Protein AF-0000000066011670 (afdb_homodimer)

pLDDT: mean 92.61, std 12.57, range [32.41, 99.0]

Foldseek 3Di:
DPPPDPDDQQADPVRDGAQHDLVPFAFAKKKWKKKWKKAWDPVLLCVCVCVVNPNDCLLVVLFVQLVVQLQCLCVVDPSDDRFDWPDKGKDWDADCVVHTIIMIMMMTIGGGRDYSHSSNLRSNVSSNVSSCVVCCVPTVPMDMDDIDIAWMADTPVGIDGDD/DPPPDPDDQQADPVRDGAQHDLVPFAFAKKKWKKKWKKAWDPVLLCVCVCVVNPNDCLLVVLFVQLVVQLQCLCVVDPSDDRFDWDDKGKDWDADCVVHTIIMIMMMTIGGGRDYSHSSNLRSNVSSNVSSCVVCCVPTVPMDMDDIDIAWMADTPVGIDGDD

InterPro domains:
  IPR002820 Molybdopterin cofactor biosynthesis C (MoaC) domain [PF01967] (19-155)
  IPR023045 Molybdenum cofactor biosynthesis C [TIGR00581] (8-157)
  IPR036522 Molybdopterin cofactor biosynthesis C (MoaC) domain superfamily [G3DSA:3.30.70.640] (6-163)
  IPR036522 Molybdopterin cofactor biosynthesis C (MoaC) domain superfamily [SSF55040] (15-160)
  IPR047594 Molybdenum cofactor biosynthesis C, bacteria/eukaryotes [MF_01224_B] (6-163)
  IPR047594 Molybdenum cofactor biosynthesis C, bacteria/eukaryotes [cd01420] (19-159)
  IPR050105 Molybdenum cofactor biosynthesis MoaA/MoaC [PTHR22960] (8-140)

Nearest PDB structures (foldseek):
  2eey-assembly1_A  TM=9.590E-01  e=1.699E-19  Geobacillus kaustophilus HTA426
  3jqj-assembly1_B  TM=9.426E-01  e=1.250E-18  Thermus thermophilus HB8
  1eks-assembly1_A  TM=9.513E-01  e=1.664E-14  Escherichia coli
  2ohd-assembly1_D  TM=9.177E-01  e=5.603E-15  Sulfurisphaera tokodaii str. 7
  2ekn-assembly1_A  TM=9.274E-01  e=4.944E-14  Pyrococcus horikoshii OT3

Organism: Nocardioides sp. (strain ATCC BAA-499 / JS614) (NCBI:txid196162)

Secondary structure (DSSP, 8-state):
--------TTB-TTS-B-PPP-TTSPPEEEEEEEEEEEE--HHHHHHHTTSSS---THHHHHHHHHHHHHTTHHHHSTTPPP--EEEEEEEEEEE-SSSSEEEEEEEEEEEESS--HHHHHHHHHHHHHHHHHHHTTT-TT-EEEEEEEEEEE-STT--EE--/--------TTB-TTS-B-----TTSPPEEEEEEEEEEEE--HHHHHHHTTSSS---THHHHHHHHHHHHHTTHHHHSTTPPP--EEEEEEEEEEE-SSSSEEEEEEEEEEEESS--HHHHHHHHHHHHHHHHHHHTTT-TT-EEEEEEEEEEE-STT--EE--

Structure (mmCIF, N/CA/C/O backbone):
data_AF-0000000066011670-model_v1
#
loop_
_entity.id
_entity.type
_entity.pdbx_description
1 polymer 'Cyclic pyranopterin monophosphate synthase'
#
loop_
_atom_site.group_PDB
_atom_site.id
_atom_site.type_symbol
_atom_site.label_atom_id
_atom_site.label_alt_id
_atom_site.label_comp_id
_atom_site.label_asym_id
_atom_site.label_entity_id
_atom_site.label_seq_id
_atom_site.pdbx_PDB_ins_code
_atom_site.Cartn_x
_atom_site.Cartn_y
_atom_site.Cartn_z
_atom_site.occupancy
_atom_site.B_iso_or_equiv
_atom_site.auth_seq_id
_atom_site.auth_comp_id
_atom_site.auth_asym_id
_atom_site.auth_atom_id
_atom_site.pdbx_PDB_model_num
ATOM 1 N N . MET A 1 1 ? -2.094 -38.125 -5.883 1 32.81 1 MET A N 1
ATOM 2 C CA . MET A 1 1 ? -2.432 -36.719 -5.645 1 32.81 1 MET A CA 1
ATOM 3 C C . MET A 1 1 ? -1.286 -35.812 -6.062 1 32.81 1 MET A C 1
ATOM 5 O O . MET A 1 1 ? -0.204 -35.875 -5.473 1 32.81 1 MET A O 1
ATOM 9 N N . SER A 1 2 ? -1.014 -35.469 -7.305 1 33.78 2 SER A N 1
ATOM 10 C CA . SER A 1 2 ? 0.172 -34.906 -7.953 1 33.78 2 SER A CA 1
ATOM 11 C C . SER A 1 2 ? 0.649 -33.656 -7.242 1 33.78 2 SER A C 1
ATOM 13 O O . SER A 1 2 ? -0.128 -32.719 -7.047 1 33.78 2 SER A O 1
ATOM 15 N N . ASP A 1 3 ? 1.531 -33.719 -6.234 1 39.41 3 ASP A N 1
ATOM 16 C CA . ASP A 1 3 ? 2.326 -32.75 -5.516 1 39.41 3 ASP A CA 1
ATOM 17 C C . ASP A 1 3 ? 2.855 -31.672 -6.469 1 39.41 3 ASP A C 1
ATOM 19 O O . ASP A 1 3 ? 3.938 -31.812 -7.039 1 39.41 3 ASP A O 1
ATOM 23 N N . SER A 1 4 ? 2.182 -31.266 -7.434 1 45.5 4 SER A N 1
ATOM 24 C CA . SER A 1 4 ? 2.789 -30.266 -8.305 1 45.5 4 SER A CA 1
ATOM 25 C C . SER A 1 4 ? 3.584 -29.234 -7.508 1 45.5 4 SER A C 1
ATOM 27 O O . SER A 1 4 ? 3.078 -28.672 -6.539 1 45.5 4 SER A O 1
ATOM 29 N N . PRO A 1 5 ? 4.934 -29.25 -7.672 1 55.41 5 PRO A N 1
ATOM 30 C CA . PRO A 1 5 ? 5.875 -28.438 -6.91 1 55.41 5 PRO A CA 1
ATOM 31 C C . PRO A 1 5 ? 5.418 -26.984 -6.777 1 55.41 5 PRO A C 1
ATOM 33 O O . PRO A 1 5 ? 4.73 -26.469 -7.664 1 55.41 5 PRO A O 1
ATOM 36 N N . ARG A 1 6 ? 5.23 -26.453 -5.469 1 70.25 6 ARG A N 1
ATOM 37 C CA . ARG A 1 6 ? 4.969 -25.062 -5.16 1 70.25 6 ARG A CA 1
ATOM 38 C C . ARG A 1 6 ? 5.902 -24.141 -5.945 1 70.25 6 ARG A C 1
ATOM 40 O O . ARG A 1 6 ? 7.105 -24.109 -5.688 1 70.25 6 ARG A O 1
ATOM 47 N N . ARG A 1 7 ? 5.434 -23.688 -7.176 1 82.25 7 ARG A N 1
ATOM 48 C CA . ARG A 1 7 ? 6.258 -22.828 -8.016 1 82.25 7 ARG A CA 1
ATOM 49 C C . ARG A 1 7 ? 5.68 -21.422 -8.094 1 82.25 7 ARG A C 1
ATOM 51 O O . ARG A 1 7 ? 4.48 -21.219 -7.891 1 82.25 7 ARG A O 1
ATOM 58 N N . LEU A 1 8 ? 6.59 -20.547 -8.312 1 86.5 8 LEU A N 1
ATOM 59 C CA . LEU A 1 8 ? 6.168 -19.203 -8.633 1 86.5 8 LEU A CA 1
ATOM 60 C C . LEU A 1 8 ? 5.637 -19.109 -10.062 1 86.5 8 LEU A C 1
ATOM 62 O O . LEU A 1 8 ? 6.391 -19.312 -11.016 1 86.5 8 LEU A O 1
ATOM 66 N N . THR A 1 9 ? 4.406 -18.781 -10.195 1 89.12 9 THR A N 1
ATOM 67 C CA . THR A 1 9 ? 3.76 -18.875 -11.5 1 89.12 9 THR A CA 1
ATOM 68 C C . THR A 1 9 ? 4.16 -17.688 -12.375 1 89.12 9 THR A C 1
ATOM 70 O O . THR A 1 9 ? 4.004 -17.734 -13.594 1 89.12 9 THR A O 1
ATOM 73 N N . HIS A 1 10 ? 4.684 -16.641 -11.773 1 92.12 10 HIS A N 1
ATOM 74 C CA . HIS A 1 10 ? 5.039 -15.438 -12.523 1 92.12 10 HIS A CA 1
ATOM 75 C C . HIS A 1 10 ? 6.496 -15.484 -12.969 1 92.12 10 HIS A C 1
ATOM 77 O O . HIS A 1 10 ? 7.043 -14.469 -13.414 1 92.12 10 HIS A O 1
ATOM 83 N N . VAL A 1 11 ? 7.133 -16.609 -12.797 1 87.88 11 VAL A N 1
ATOM 84 C CA . VAL A 1 11 ? 8.508 -16.812 -13.242 1 87.88 11 VAL A CA 1
ATOM 85 C C . VAL A 1 11 ? 8.594 -18.062 -14.109 1 87.88 11 VAL A C 1
ATOM 87 O O . VAL A 1 11 ? 8.039 -19.109 -13.75 1 87.88 11 VAL A O 1
ATOM 90 N N . ASP A 1 12 ? 9.258 -17.859 -15.273 1 87.56 12 ASP A N 1
ATOM 91 C CA . ASP A 1 12 ? 9.328 -19 -16.172 1 87.56 12 ASP A CA 1
ATOM 92 C C . ASP A 1 12 ? 10.508 -19.906 -15.805 1 87.56 12 ASP A C 1
ATOM 94 O O . ASP A 1 12 ? 11.141 -19.734 -14.766 1 87.56 12 ASP A O 1
ATOM 98 N N . GLU A 1 13 ? 10.766 -20.859 -16.641 1 84.19 13 GLU A N 1
ATOM 99 C CA . GLU A 1 13 ? 11.758 -21.875 -16.344 1 84.19 13 GLU A CA 1
ATOM 100 C C . GLU A 1 13 ? 13.164 -21.281 -16.266 1 84.19 13 GLU A C 1
ATOM 102 O O . GLU A 1 13 ? 14.031 -21.797 -15.562 1 84.19 13 GLU A O 1
ATOM 107 N N . SER A 1 14 ? 13.344 -20.141 -16.938 1 83.62 14 SER A N 1
ATOM 108 C CA . SER A 1 14 ? 14.656 -19.5 -16.938 1 83.62 14 SER A CA 1
ATOM 109 C C . SER A 1 14 ? 14.82 -18.547 -15.766 1 83.62 14 SER A C 1
ATOM 111 O O . SER A 1 14 ? 15.914 -18.016 -15.531 1 83.62 14 SER A O 1
ATOM 113 N N . GLY A 1 15 ? 13.695 -18.344 -15.039 1 83.88 15 GLY A N 1
ATOM 114 C CA . GLY A 1 15 ? 13.727 -17.406 -13.93 1 83.88 15 GLY A CA 1
ATOM 115 C C . GLY A 1 15 ? 13.266 -16.016 -14.305 1 83.88 15 GLY A C 1
ATOM 116 O O . GLY A 1 15 ? 13.281 -15.109 -13.477 1 83.88 15 GLY A O 1
ATOM 117 N N . ALA A 1 16 ? 12.859 -15.922 -15.562 1 88.56 16 ALA A N 1
ATOM 118 C CA . ALA A 1 16 ? 12.414 -14.617 -16.047 1 88.56 16 ALA A CA 1
ATOM 119 C C . ALA A 1 16 ? 10.953 -14.367 -15.672 1 88.56 16 ALA A C 1
ATOM 121 O O . ALA A 1 16 ? 10.117 -15.266 -15.766 1 88.56 16 ALA A O 1
ATOM 122 N N . ALA A 1 17 ? 10.719 -13.18 -15.242 1 92 17 ALA A N 1
ATOM 123 C CA . ALA A 1 17 ? 9.352 -12.773 -14.922 1 92 17 ALA A CA 1
ATOM 124 C C . ALA A 1 17 ? 8.461 -12.852 -16.156 1 92 17 ALA A C 1
ATOM 126 O O . ALA A 1 17 ? 8.898 -12.523 -17.266 1 92 17 ALA A O 1
ATOM 127 N N . ARG A 1 18 ? 7.242 -13.242 -16 1 93.56 18 ARG A N 1
ATOM 128 C CA . ARG A 1 18 ? 6.281 -13.32 -17.094 1 93.56 18 ARG A CA 1
ATOM 129 C C . ARG A 1 18 ? 4.855 -13.133 -16.578 1 93.56 18 ARG A C 1
ATOM 131 O O . ARG A 1 18 ? 4.551 -13.461 -15.438 1 93.56 18 ARG A O 1
ATOM 138 N N . MET A 1 19 ? 4.055 -12.539 -17.438 1 96.12 19 MET A N 1
ATOM 139 C CA . MET A 1 19 ? 2.627 -12.492 -17.141 1 96.12 19 MET A CA 1
ATOM 140 C C . MET A 1 19 ? 1.979 -13.852 -17.391 1 96.12 19 MET A C 1
ATOM 142 O O . MET A 1 19 ? 2.217 -14.477 -18.422 1 96.12 19 MET A O 1
ATOM 146 N N . VAL A 1 20 ? 1.229 -14.336 -16.469 1 94.06 20 VAL A N 1
ATOM 147 C CA . VAL A 1 20 ? 0.563 -15.625 -16.578 1 94.06 20 VAL A CA 1
ATOM 148 C C . VAL A 1 20 ? -0.51 -15.562 -17.672 1 94.06 20 VAL A C 1
ATOM 150 O O . VAL A 1 20 ? -1.329 -14.641 -17.688 1 94.06 20 VAL A O 1
ATOM 153 N N . ASP A 1 21 ? -0.446 -16.516 -18.641 1 95.38 21 ASP A N 1
ATOM 154 C CA . ASP A 1 21 ? -1.476 -16.594 -19.672 1 95.38 21 ASP A CA 1
ATOM 155 C C . ASP A 1 21 ? -2.775 -17.156 -19.094 1 95.38 21 ASP A C 1
ATOM 157 O O . ASP A 1 21 ? -2.828 -18.328 -18.688 1 95.38 21 ASP A O 1
ATOM 161 N N . VAL A 1 22 ? -3.844 -16.359 -19.094 1 95.62 22 VAL A N 1
ATOM 162 C CA . VAL A 1 22 ? -5.098 -16.812 -18.516 1 95.62 22 VAL A CA 1
ATOM 163 C C . VAL A 1 22 ? -6.129 -17.047 -19.609 1 95.62 22 VAL A C 1
ATOM 165 O O . VAL A 1 22 ? -7.316 -17.234 -19.328 1 95.62 22 VAL A O 1
ATOM 168 N N . SER A 1 23 ? -5.738 -17.078 -20.891 1 95.56 23 SER A N 1
ATOM 169 C CA . SER A 1 23 ? -6.656 -17.156 -22.016 1 95.56 23 SER A CA 1
ATOM 170 C C . SER A 1 23 ? -7.449 -18.469 -21.984 1 95.56 23 SER A C 1
ATOM 172 O O . SER A 1 23 ? -8.555 -18.531 -22.531 1 95.56 23 SER A O 1
ATOM 174 N N . GLY A 1 24 ? -6.918 -19.469 -21.359 1 95.06 24 GLY A N 1
ATOM 175 C CA . GLY A 1 24 ? -7.566 -20.766 -21.312 1 95.06 24 GLY A CA 1
ATOM 176 C C . GLY A 1 24 ? -8.547 -20.906 -20.172 1 95.06 24 GLY A C 1
ATOM 177 O O . GLY A 1 24 ? -9.203 -21.938 -20.016 1 95.06 24 GLY A O 1
ATOM 178 N N . LYS A 1 25 ? -8.641 -19.922 -19.391 1 94.75 25 LYS A N 1
ATOM 179 C CA . LYS A 1 25 ? -9.516 -20 -18.219 1 94.75 25 LYS A CA 1
ATOM 180 C C . LYS A 1 25 ? -10.922 -19.531 -18.562 1 94.75 25 LYS A C 1
ATOM 182 O O . LYS A 1 25 ? -11.102 -18.672 -19.438 1 94.75 25 LYS A O 1
ATOM 187 N N . ASP A 1 26 ? -11.938 -20 -17.828 1 95.31 26 ASP A N 1
ATOM 188 C CA . ASP A 1 26 ? -13.32 -19.594 -18.016 1 95.31 26 ASP A CA 1
ATOM 189 C C . ASP A 1 26 ? -13.609 -18.266 -17.328 1 95.31 26 ASP A C 1
ATOM 191 O O . ASP A 1 26 ? -13 -17.953 -16.297 1 95.31 26 ASP A O 1
ATOM 195 N N . VAL A 1 27 ? -14.523 -17.484 -17.938 1 96.62 27 VAL A N 1
ATOM 196 C CA . VAL A 1 27 ? -15.039 -16.281 -17.297 1 96.62 27 VAL A CA 1
ATOM 197 C C . VAL A 1 27 ? -16.016 -16.656 -16.188 1 96.62 27 VAL A C 1
ATOM 199 O O . VAL A 1 27 ? -16.984 -17.391 -16.422 1 96.62 27 VAL A O 1
ATOM 202 N N . THR A 1 28 ? -15.766 -16.281 -14.984 1 96.5 28 THR A N 1
ATOM 203 C CA . THR A 1 28 ? -16.625 -16.562 -13.844 1 96.5 28 THR A CA 1
ATOM 204 C C . THR A 1 28 ? -16.781 -15.32 -12.961 1 96.5 28 THR A C 1
ATOM 206 O O . THR A 1 28 ? -15.961 -14.398 -13.039 1 96.5 28 THR A O 1
ATOM 209 N N . ALA A 1 29 ? -17.891 -15.281 -12.188 1 97.31 29 ALA A N 1
ATOM 210 C CA . ALA A 1 29 ? -18.016 -14.258 -11.164 1 97.31 29 ALA A CA 1
ATOM 211 C C . ALA A 1 29 ? -17 -14.477 -10.039 1 97.31 29 ALA A C 1
ATOM 213 O O . ALA A 1 29 ? -16.891 -15.578 -9.5 1 97.31 29 ALA A O 1
ATOM 214 N N . ARG A 1 30 ? -16.281 -13.422 -9.75 1 97.69 30 ARG A N 1
ATOM 215 C CA . ARG A 1 30 ? -15.258 -13.508 -8.727 1 97.69 30 ARG A CA 1
ATOM 216 C C . ARG A 1 30 ? -15.336 -12.32 -7.77 1 97.69 30 ARG A C 1
ATOM 218 O O . ARG A 1 30 ? -15.656 -11.203 -8.188 1 97.69 30 ARG A O 1
ATOM 225 N N . THR A 1 31 ? -15.039 -12.578 -6.488 1 98.56 31 THR A N 1
ATOM 226 C CA . THR A 1 31 ? -14.992 -11.539 -5.465 1 98.56 31 THR A CA 1
ATOM 227 C C . THR A 1 31 ? -13.797 -11.75 -4.539 1 98.56 31 THR A C 1
ATOM 229 O O . THR A 1 31 ? -13.375 -12.883 -4.312 1 98.56 31 THR A O 1
ATOM 232 N N . ALA A 1 32 ? -13.25 -10.672 -4.102 1 98.81 32 ALA A N 1
ATOM 233 C CA . ALA A 1 32 ? -12.211 -10.742 -3.072 1 98.81 32 ALA A CA 1
ATOM 234 C C . ALA A 1 32 ? -12.391 -9.625 -2.047 1 98.81 32 ALA A C 1
ATOM 236 O O . ALA A 1 32 ? -12.789 -8.508 -2.395 1 98.81 32 ALA A O 1
ATOM 237 N N . THR A 1 33 ? -12.125 -9.953 -0.823 1 98.94 33 THR A N 1
ATOM 238 C CA . THR A 1 33 ? -12.102 -8.984 0.266 1 98.94 33 THR A CA 1
ATOM 239 C C . THR A 1 33 ? -10.734 -8.945 0.931 1 98.94 33 THR A C 1
ATOM 241 O O . THR A 1 33 ? -10.133 -9.992 1.194 1 98.94 33 THR A O 1
ATOM 244 N N . ALA A 1 34 ? -10.234 -7.801 1.119 1 98.94 34 ALA A N 1
ATOM 245 C CA . ALA A 1 34 ? -8.992 -7.57 1.855 1 98.94 34 ALA A CA 1
ATOM 246 C C . ALA A 1 34 ? -9.211 -6.578 2.994 1 98.94 34 ALA A C 1
ATOM 248 O O . ALA A 1 34 ? -10.18 -5.824 2.992 1 98.94 34 ALA A O 1
ATOM 249 N N . SER A 1 35 ? -8.328 -6.613 3.955 1 98.94 35 SER A N 1
ATOM 250 C CA . SER A 1 35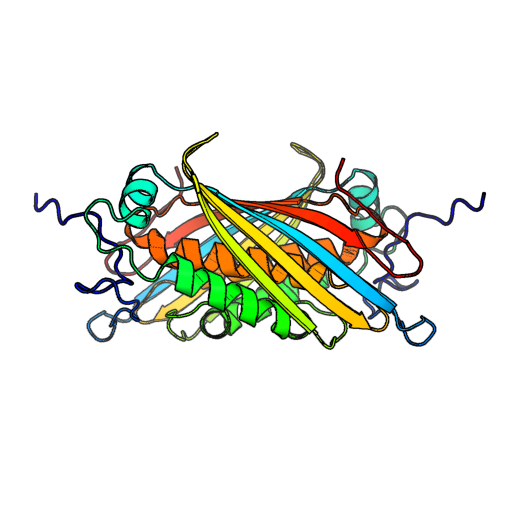 ? -8.375 -5.668 5.066 1 98.94 35 SER A CA 1
ATOM 251 C C . SER A 1 35 ? -6.984 -5.156 5.418 1 98.94 35 SER A C 1
ATOM 253 O O . SER A 1 35 ? -5.98 -5.676 4.926 1 98.94 35 SER A O 1
ATOM 255 N N . GLY A 1 36 ? -6.914 -4.109 6.172 1 98.81 36 GLY A N 1
ATOM 256 C CA . GLY A 1 36 ? -5.723 -3.484 6.723 1 98.81 36 GLY A CA 1
ATOM 257 C C . GLY A 1 36 ? -6.031 -2.424 7.762 1 98.81 36 GLY A C 1
ATOM 258 O O . GLY A 1 36 ? -7.195 -2.143 8.047 1 98.81 36 GLY A O 1
ATOM 259 N N . ARG A 1 37 ? -5 -1.913 8.336 1 98.69 37 ARG A N 1
ATOM 260 C CA . ARG A 1 37 ? -5.164 -0.889 9.359 1 98.69 37 ARG A CA 1
ATOM 261 C C . ARG A 1 37 ? -4.055 0.153 9.281 1 98.69 37 ARG A C 1
ATOM 263 O O . ARG A 1 37 ? -2.957 -0.14 8.805 1 98.69 37 ARG A O 1
ATOM 270 N N . VAL A 1 38 ? -4.418 1.305 9.68 1 98.88 38 VAL A N 1
ATOM 271 C CA . VAL A 1 38 ? -3.434 2.346 9.961 1 98.88 38 VAL A CA 1
ATOM 272 C C . VAL A 1 38 ? -3.391 2.633 11.461 1 98.88 38 VAL A C 1
ATOM 274 O O . VAL A 1 38 ? -4.363 3.133 12.031 1 98.88 38 VAL A O 1
ATOM 277 N N . LEU A 1 39 ? -2.277 2.275 12.117 1 98.88 39 LEU A N 1
ATOM 278 C CA . LEU A 1 39 ? -2.078 2.621 13.516 1 98.88 39 LEU A CA 1
ATOM 279 C C . LEU A 1 39 ? -1.757 4.105 13.672 1 98.88 39 LEU A C 1
ATOM 281 O O . LEU A 1 39 ? -0.865 4.625 13 1 98.88 39 LEU A O 1
ATOM 285 N N . VAL A 1 40 ? -2.498 4.766 14.57 1 98 40 VAL A N 1
ATOM 286 C CA . VAL A 1 40 ? -2.332 6.203 14.773 1 98 40 VAL A CA 1
ATOM 287 C C . VAL A 1 40 ? -2.385 6.527 16.266 1 98 40 VAL A C 1
ATOM 289 O O . VAL A 1 40 ? -2.729 5.668 17.078 1 98 40 VAL A O 1
ATOM 292 N N . SER A 1 41 ? -2.041 7.754 16.562 1 97.06 41 SER A N 1
ATOM 293 C CA . SER A 1 41 ? -2.105 8.195 17.953 1 97.06 41 SER A CA 1
ATOM 294 C C . SER A 1 41 ? -3.547 8.414 18.406 1 97.06 41 SER A C 1
ATOM 296 O O . SER A 1 41 ? -4.441 8.578 17.562 1 97.06 41 SER A O 1
ATOM 298 N N . GLU A 1 42 ? -3.73 8.492 19.719 1 95.38 42 GLU A N 1
ATOM 299 C CA . GLU A 1 42 ? -5.039 8.805 20.281 1 95.38 42 GLU A CA 1
ATOM 300 C C . GLU A 1 42 ? -5.52 10.18 19.828 1 95.38 42 GLU A C 1
ATOM 302 O O . GLU A 1 42 ? -6.715 10.398 19.641 1 95.38 42 GLU A O 1
ATOM 307 N N . THR A 1 43 ? -4.605 11.055 19.688 1 92.94 43 THR A N 1
ATOM 308 C CA . THR A 1 43 ? -4.941 12.406 19.234 1 92.94 43 THR A CA 1
ATOM 309 C C . THR A 1 43 ? -5.578 12.367 17.844 1 92.94 43 THR A C 1
ATOM 311 O O . THR A 1 43 ? -6.59 13.023 17.609 1 92.94 43 THR A O 1
ATOM 314 N N . VAL A 1 44 ? -5.027 11.523 16.938 1 93.94 44 VAL A N 1
ATOM 315 C CA . VAL A 1 44 ? -5.547 11.398 15.586 1 93.94 44 VAL A CA 1
ATOM 316 C C . VAL A 1 44 ? -6.949 10.797 15.625 1 93.94 44 VAL A C 1
ATOM 318 O O . VAL A 1 44 ? -7.848 11.25 14.914 1 93.94 44 VAL A O 1
ATOM 321 N N . VAL A 1 45 ? -7.152 9.844 16.469 1 94.25 45 VAL A N 1
ATOM 322 C CA . VAL A 1 45 ? -8.461 9.219 16.609 1 94.25 45 VAL A CA 1
ATOM 323 C C . VAL A 1 45 ? -9.492 10.273 17.016 1 94.25 45 VAL A C 1
ATOM 325 O O . VAL A 1 45 ? -10.586 10.328 16.453 1 94.25 45 VAL A O 1
ATOM 328 N N . GLY A 1 46 ? -9.156 11.07 17.969 1 91.19 46 GLY A N 1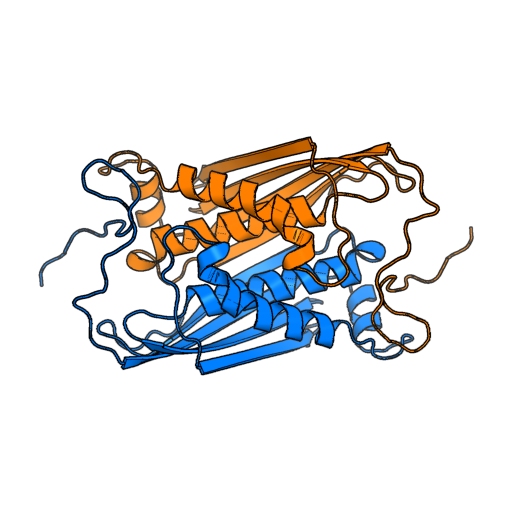
ATOM 329 C CA . GLY A 1 46 ? -10.039 12.148 18.391 1 91.19 46 GLY A CA 1
ATOM 330 C C . GLY A 1 46 ? -10.391 13.109 17.281 1 91.19 46 GLY A C 1
ATOM 331 O O . GLY A 1 46 ? -11.562 13.469 17.109 1 91.19 46 GLY A O 1
ATOM 332 N N . LEU A 1 47 ? -9.414 13.406 16.469 1 89.88 47 LEU A N 1
ATOM 333 C CA . LEU A 1 47 ? -9.617 14.352 15.383 1 89.88 47 LEU A CA 1
ATOM 334 C C . LEU A 1 47 ? -10.516 13.75 14.305 1 89.88 47 LEU A C 1
ATOM 336 O O . LEU A 1 47 ? -11.398 14.43 13.773 1 89.88 47 LEU A O 1
ATOM 340 N N . LEU A 1 48 ? -10.328 12.484 14.008 1 91.44 48 LEU A N 1
ATOM 341 C CA . LEU A 1 48 ? -11.078 11.836 12.938 1 91.44 48 LEU A CA 1
ATOM 342 C C . LEU A 1 48 ? -12.523 11.594 13.359 1 91.44 48 LEU A C 1
ATOM 344 O O . LEU A 1 48 ? -13.406 11.492 12.508 1 91.44 48 LEU A O 1
ATOM 348 N N . ARG A 1 49 ? -12.828 11.57 14.594 1 88 49 ARG A N 1
ATOM 349 C CA . ARG A 1 49 ? -14.18 11.367 15.109 1 88 49 ARG A CA 1
ATOM 350 C C . ARG A 1 49 ? -14.906 12.703 15.266 1 88 49 ARG A C 1
ATOM 352 O O . ARG A 1 49 ? -16.109 12.734 15.523 1 88 49 ARG A O 1
ATOM 359 N N . GLY A 1 50 ? -14.266 13.703 14.875 1 77.44 50 GLY A N 1
ATOM 360 C CA . GLY A 1 50 ? -14.898 15.008 14.938 1 77.44 50 GLY A CA 1
ATOM 361 C C . GLY A 1 50 ? -14.797 15.656 16.312 1 77.44 50 GLY A C 1
ATOM 362 O O . GLY A 1 50 ? -15.523 16.609 16.609 1 77.44 50 GLY A O 1
ATOM 363 N N . GLU A 1 51 ? -14.148 14.883 17.062 1 63.53 51 GLU A N 1
ATOM 364 C CA . GLU A 1 51 ? -13.953 15.609 18.312 1 63.53 51 GLU A CA 1
ATOM 365 C C . GLU A 1 51 ? -13.117 16.875 18.094 1 63.53 51 GLU A C 1
ATOM 367 O O . GLU A 1 51 ? -11.945 16.781 17.734 1 63.53 51 GLU A O 1
ATOM 372 N N . GLY A 1 52 ? -13.805 17.953 18 1 55.03 52 GLY A N 1
ATOM 373 C CA . GLY A 1 52 ? -13.148 19.25 17.859 1 55.03 52 GLY A CA 1
ATOM 374 C C . GLY A 1 52 ? -12.961 19.672 16.422 1 55.03 52 GLY A C 1
ATOM 375 O O . GLY A 1 52 ? -12.539 20.797 16.141 1 55.03 52 GLY A O 1
ATOM 376 N N . VAL A 1 53 ? -13.016 18.703 15.523 1 55.66 53 VAL A N 1
ATOM 377 C CA . VAL A 1 53 ? -12.852 19.078 14.125 1 55.66 53 VAL A CA 1
ATOM 378 C C . VAL A 1 53 ? -14.055 18.609 13.32 1 55.66 53 VAL A C 1
ATOM 380 O O . VAL A 1 53 ? -14.633 17.562 13.602 1 55.66 53 VAL A O 1
ATOM 383 N N . PRO A 1 54 ? -14.719 19.578 12.727 1 55.22 54 PRO A N 1
ATOM 384 C CA . PRO A 1 54 ? -15.75 19.031 11.836 1 55.22 54 PRO A CA 1
ATOM 385 C C . PRO A 1 54 ? -15.312 17.766 11.125 1 55.22 54 PRO A C 1
ATOM 387 O O . PRO A 1 54 ? -14.133 17.609 10.797 1 55.22 54 PRO A O 1
ATOM 390 N N . LYS A 1 55 ? -16.172 16.625 11.477 1 54.72 55 LYS A N 1
ATOM 391 C CA . LYS A 1 55 ? -15.914 15.352 10.805 1 54.72 55 LYS A CA 1
ATOM 392 C C . LYS A 1 55 ? -15.469 15.57 9.359 1 54.72 55 LYS A C 1
ATOM 394 O O . LYS A 1 55 ? -16.219 16.141 8.562 1 54.72 55 LYS A O 1
ATOM 399 N N . GLY A 1 56 ? -14.18 15.844 9.18 1 63.34 56 GLY A N 1
ATOM 400 C CA . GLY A 1 56 ? -13.688 16.125 7.84 1 63.34 56 GLY A CA 1
ATOM 401 C C . GLY A 1 56 ? -13.773 14.938 6.902 1 63.34 56 GLY A C 1
ATOM 402 O O . GLY A 1 56 ? -14.117 13.836 7.328 1 63.34 56 GLY A O 1
ATOM 403 N N . ASP A 1 57 ? -13.773 15.227 5.723 1 85.44 57 ASP A N 1
ATOM 404 C CA . ASP A 1 57 ? -13.891 14.328 4.574 1 85.44 57 ASP A CA 1
ATOM 405 C C . ASP A 1 57 ? -12.68 13.406 4.473 1 85.44 57 ASP A C 1
ATOM 407 O O . ASP A 1 57 ? -12.43 12.82 3.418 1 85.44 57 ASP A O 1
ATOM 411 N N . ALA A 1 58 ? -11.953 13.312 5.688 1 90.5 58 ALA A N 1
ATOM 412 C CA . ALA A 1 58 ? -10.703 12.57 5.566 1 90.5 58 ALA A CA 1
ATOM 413 C C . ALA A 1 58 ? -10.961 11.117 5.191 1 90.5 58 ALA A C 1
ATOM 415 O O . ALA A 1 58 ? -10.344 10.594 4.258 1 90.5 58 ALA A O 1
ATOM 416 N N . LEU A 1 59 ? -11.859 10.555 5.883 1 94.81 59 LEU A N 1
ATOM 417 C CA . LEU A 1 59 ? -12.18 9.156 5.621 1 94.81 59 LEU A CA 1
ATOM 418 C C . LEU A 1 59 ? -12.836 8.992 4.254 1 94.81 59 LEU A C 1
ATOM 420 O O . LEU A 1 59 ? -12.609 7.996 3.562 1 94.81 59 LEU A O 1
ATOM 424 N N . GLY A 1 60 ? -13.664 10.008 3.9 1 95.12 60 GLY A N 1
ATOM 425 C CA . GLY A 1 60 ? -14.266 9.984 2.574 1 95.12 60 GLY A CA 1
ATOM 426 C C . GLY A 1 60 ? -13.242 10.07 1.458 1 95.12 60 GLY A C 1
ATOM 427 O O . GLY A 1 60 ? -13.359 9.375 0.447 1 95.12 60 GLY A O 1
ATOM 428 N N . VAL A 1 61 ? -12.25 10.891 1.648 1 97.06 61 VAL A N 1
ATOM 429 C CA . VAL A 1 61 ? -11.18 11.016 0.667 1 97.06 61 VAL A CA 1
ATOM 430 C C . VAL A 1 61 ? -10.438 9.688 0.539 1 97.06 61 VAL A C 1
ATOM 432 O O . VAL A 1 61 ? -10.156 9.234 -0.572 1 97.06 61 VAL A O 1
ATOM 435 N N . ALA A 1 62 ? -10.148 9.07 1.656 1 98 62 ALA A N 1
ATOM 436 C CA . ALA A 1 62 ? -9.453 7.789 1.658 1 98 62 ALA A CA 1
ATOM 437 C C . ALA A 1 62 ? -10.289 6.707 0.988 1 98 62 ALA A C 1
ATOM 439 O O . ALA A 1 62 ? -9.766 5.871 0.249 1 98 62 ALA A O 1
ATOM 440 N N . ARG A 1 63 ? -11.586 6.742 1.247 1 98.19 63 ARG A N 1
ATOM 441 C CA . ARG A 1 63 ? -12.492 5.793 0.623 1 98.19 63 ARG A CA 1
ATOM 442 C C . ARG A 1 63 ? -12.445 5.902 -0.897 1 98.19 63 ARG A C 1
ATOM 444 O O . ARG A 1 63 ? -12.273 4.902 -1.594 1 98.19 63 ARG A O 1
ATOM 451 N N . VAL A 1 64 ? -12.539 7.098 -1.388 1 98.19 64 VAL A N 1
ATOM 4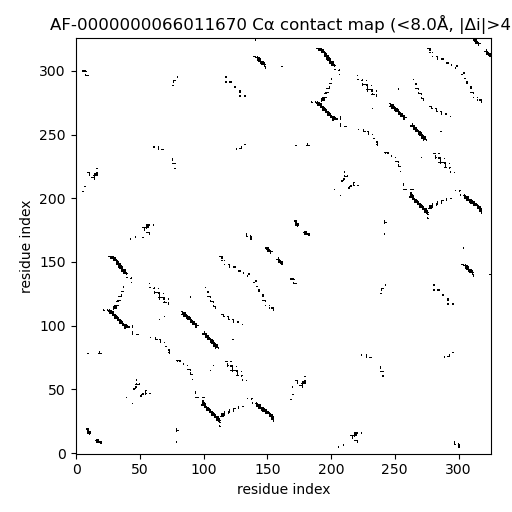52 C CA . VAL A 1 64 ? -12.562 7.312 -2.83 1 98.19 64 VAL A CA 1
ATOM 453 C C . VAL A 1 64 ? -11.211 6.945 -3.432 1 98.19 64 VAL A C 1
ATOM 455 O O . VAL A 1 64 ? -11.141 6.336 -4.5 1 98.19 64 VAL A O 1
ATOM 458 N N . ALA A 1 65 ? -10.133 7.309 -2.721 1 98.69 65 ALA A N 1
ATOM 459 C CA . ALA A 1 65 ? -8.797 6.949 -3.189 1 98.69 65 ALA A CA 1
ATOM 460 C C . ALA A 1 65 ? -8.664 5.438 -3.346 1 98.69 65 ALA A C 1
ATOM 462 O O . ALA A 1 65 ? -8.125 4.957 -4.348 1 98.69 65 ALA A O 1
ATOM 463 N N . GLY A 1 66 ? -9.133 4.668 -2.354 1 98.88 66 GLY A N 1
ATOM 464 C CA . GLY A 1 66 ? -9.102 3.215 -2.438 1 98.88 66 GLY A CA 1
ATOM 465 C C . GLY A 1 66 ? -9.883 2.67 -3.617 1 98.88 66 GLY A C 1
ATOM 466 O O . GLY A 1 66 ? -9.406 1.786 -4.332 1 98.88 66 GLY A O 1
ATOM 467 N N . ILE A 1 67 ? -11.062 3.225 -3.818 1 98.81 67 ILE A N 1
ATOM 468 C CA . ILE A 1 67 ? -11.906 2.799 -4.926 1 98.81 67 ILE A 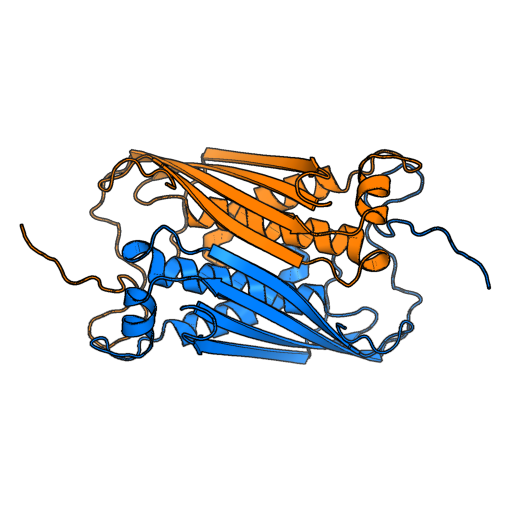CA 1
ATOM 469 C C . ILE A 1 67 ? -11.188 3.043 -6.25 1 98.81 67 ILE A C 1
ATOM 471 O O . ILE A 1 67 ? -11.117 2.154 -7.102 1 98.81 67 ILE A O 1
ATOM 475 N N . MET A 1 68 ? -10.625 4.172 -6.422 1 98.62 68 MET A N 1
ATOM 476 C CA . MET A 1 68 ? -9.945 4.527 -7.668 1 98.62 68 MET A CA 1
ATOM 477 C C . MET A 1 68 ? -8.711 3.664 -7.875 1 98.62 68 MET A C 1
ATOM 479 O O . MET A 1 68 ? -8.406 3.264 -9 1 98.62 68 MET A O 1
ATOM 483 N N . ALA A 1 69 ? -8.062 3.371 -6.777 1 98.75 69 ALA A N 1
ATOM 484 C CA . ALA A 1 69 ? -6.824 2.605 -6.867 1 98.75 69 ALA A CA 1
ATOM 485 C C . ALA A 1 69 ? -7.09 1.179 -7.336 1 98.75 69 ALA A C 1
ATOM 487 O O . ALA A 1 69 ? -6.277 0.591 -8.055 1 98.75 69 ALA A O 1
ATOM 488 N N . ALA A 1 70 ? -8.188 0.617 -6.898 1 98.75 70 ALA A N 1
ATOM 489 C CA . ALA A 1 70 ? -8.547 -0.725 -7.352 1 98.75 70 ALA A CA 1
ATOM 490 C C . ALA A 1 70 ? -8.523 -0.811 -8.875 1 98.75 70 ALA A C 1
ATOM 492 O O . ALA A 1 70 ? -8.094 -1.819 -9.438 1 98.75 70 ALA A O 1
ATOM 493 N N . LYS A 1 71 ? -8.898 0.232 -9.508 1 97.94 71 LYS A N 1
ATOM 494 C CA . LYS A 1 71 ? -9.016 0.279 -10.969 1 97.94 71 LYS A CA 1
ATOM 495 C C . LYS A 1 71 ? -7.656 0.484 -11.625 1 97.94 71 LYS A C 1
ATOM 497 O O . LYS A 1 71 ? -7.52 0.343 -12.844 1 97.94 71 LYS A O 1
ATOM 502 N N . GLN A 1 72 ? -6.652 0.807 -10.867 1 98 72 GLN A N 1
ATOM 503 C CA . GLN A 1 72 ? -5.328 1.113 -11.398 1 98 72 GLN A CA 1
ATOM 504 C C . GLN A 1 72 ? -4.34 -0.008 -11.094 1 98 72 GLN A C 1
ATOM 506 O O . GLN A 1 72 ? -3.131 0.157 -11.273 1 98 72 GLN A O 1
ATOM 511 N N . THR A 1 73 ? -4.828 -1.138 -10.602 1 98.69 73 THR A N 1
ATOM 512 C CA . THR A 1 73 ? -3.979 -2.215 -10.109 1 98.69 73 THR A CA 1
ATOM 513 C C . THR A 1 73 ? -3.02 -2.688 -11.195 1 98.69 73 THR A C 1
ATOM 515 O O . THR A 1 73 ? -1.809 -2.76 -10.977 1 98.69 73 THR A O 1
ATOM 518 N N . PRO A 1 74 ? -3.475 -2.891 -12.461 1 98.38 74 PRO A N 1
ATOM 519 C CA . PRO A 1 74 ? -2.541 -3.4 -13.469 1 98.38 74 PRO A CA 1
ATOM 520 C C . PRO A 1 74 ? -1.5 -2.365 -13.891 1 98.38 74 PRO A C 1
ATOM 522 O O . PRO A 1 74 ? -0.449 -2.723 -14.43 1 98.38 74 PRO A O 1
ATOM 525 N N . THR A 1 75 ? -1.749 -1.081 -13.641 1 97.88 75 THR A N 1
ATOM 526 C CA . THR A 1 75 ? -0.781 -0.028 -13.93 1 97.88 75 THR A CA 1
ATOM 527 C C . THR A 1 75 ? 0.302 0.018 -12.859 1 97.88 75 THR A C 1
ATOM 529 O O . THR A 1 75 ? 1.459 0.331 -13.148 1 97.88 75 THR A O 1
ATOM 532 N N . LEU A 1 76 ? -0.015 -0.328 -11.641 1 98.5 76 LEU A N 1
ATOM 533 C CA . LEU A 1 76 ? 0.877 -0.208 -10.492 1 98.5 76 LEU A CA 1
ATOM 534 C C . LEU A 1 76 ? 1.697 -1.479 -10.305 1 98.5 76 LEU A C 1
ATOM 536 O O . LEU A 1 76 ? 2.881 -1.416 -9.961 1 98.5 76 LEU A O 1
ATOM 540 N N . ILE A 1 77 ? 1.018 -2.643 -10.453 1 98.5 77 ILE A N 1
ATOM 541 C CA . ILE A 1 77 ? 1.631 -3.943 -10.211 1 98.5 77 ILE A CA 1
ATOM 542 C C . ILE A 1 77 ? 1.935 -4.629 -11.539 1 98.5 77 ILE A C 1
ATOM 544 O O . ILE A 1 77 ? 1.023 -5.102 -12.227 1 98.5 77 ILE A O 1
ATOM 548 N N . PRO A 1 78 ? 3.193 -4.797 -11.727 1 96.88 78 PRO A N 1
ATOM 549 C CA . PRO A 1 78 ? 3.559 -5.449 -12.984 1 96.88 78 PRO A CA 1
ATOM 550 C C . PRO A 1 78 ? 2.988 -6.859 -13.109 1 96.88 78 PRO A C 1
ATOM 552 O O . PRO A 1 78 ? 2.857 -7.566 -12.102 1 96.88 78 PRO A O 1
ATOM 555 N N . LEU A 1 79 ? 2.611 -7.199 -14.312 1 96 79 LEU A N 1
ATOM 556 C CA . LEU A 1 79 ? 2.221 -8.555 -14.703 1 96 79 LEU A CA 1
ATOM 557 C C . LEU A 1 79 ? 0.761 -8.82 -14.344 1 96 79 LEU A C 1
ATOM 559 O O . LEU A 1 79 ? 0.219 -9.875 -14.68 1 96 79 LEU A O 1
ATOM 563 N N . CYS A 1 80 ? 0.104 -7.934 -13.508 1 97.94 80 CYS A N 1
ATOM 564 C CA . CYS A 1 80 ? -1.329 -8.078 -13.281 1 97.94 80 CYS A CA 1
ATOM 565 C C . CYS A 1 80 ? -2.109 -7.891 -14.578 1 97.94 80 CYS A C 1
ATOM 567 O O . CYS A 1 80 ? -1.746 -7.059 -15.406 1 97.94 80 CYS A O 1
ATOM 569 N N . HIS A 1 81 ? -3.098 -8.57 -14.781 1 97.94 81 HIS A N 1
ATOM 570 C CA . HIS A 1 81 ? -3.984 -8.438 -15.93 1 97.94 81 HIS A CA 1
ATOM 571 C C . HIS A 1 81 ? -4.93 -7.258 -15.766 1 97.94 81 HIS A C 1
ATOM 573 O O . HIS A 1 81 ? -5.426 -7.004 -14.664 1 97.94 81 HIS A O 1
ATOM 579 N N . PRO A 1 82 ? -5.203 -6.523 -16.797 1 97.12 82 PRO A N 1
ATOM 580 C CA . PRO A 1 82 ? -6.316 -5.57 -16.734 1 97.12 82 PRO A CA 1
ATOM 581 C C . PRO A 1 82 ? -7.676 -6.258 -16.656 1 97.12 82 PRO A C 1
ATOM 583 O O . PRO A 1 82 ? -7.965 -7.16 -17.438 1 97.12 82 PRO A O 1
ATOM 586 N N . LEU A 1 83 ? -8.461 -5.938 -15.695 1 96.88 83 LEU A N 1
ATOM 587 C CA . LEU A 1 83 ? -9.742 -6.602 -15.477 1 96.88 83 LEU A CA 1
ATOM 588 C C . LEU A 1 83 ? -10.883 -5.598 -15.508 1 96.88 83 LEU A C 1
ATOM 590 O O . LEU A 1 83 ? -10.703 -4.434 -15.133 1 96.88 83 LEU A O 1
ATOM 594 N N . SER A 1 84 ? -12 -6.098 -15.93 1 96.31 84 SER A N 1
ATOM 595 C CA . SER A 1 84 ? -13.227 -5.312 -15.781 1 96.31 84 SER A CA 1
ATOM 596 C C . SER A 1 84 ? -13.773 -5.406 -14.367 1 96.31 84 SER A C 1
ATOM 598 O O . SER A 1 84 ? -14.367 -6.418 -13.984 1 96.31 84 SER A O 1
ATOM 600 N N . ILE A 1 85 ? -13.625 -4.398 -13.617 1 98 85 ILE A N 1
ATOM 601 C CA . ILE A 1 85 ? -14.125 -4.355 -12.242 1 98 85 ILE A CA 1
ATOM 602 C C . ILE A 1 85 ? -15.609 -3.996 -12.242 1 98 85 ILE A C 1
ATOM 604 O O . ILE A 1 85 ? -16 -2.986 -12.828 1 98 85 ILE A O 1
ATOM 608 N N . SER A 1 86 ? -16.406 -4.805 -11.594 1 98.12 86 SER A N 1
ATOM 609 C CA . SER A 1 86 ? -17.844 -4.574 -11.609 1 98.12 86 SER A CA 1
ATOM 610 C C . SER A 1 86 ? -18.297 -3.836 -10.352 1 98.12 86 SER A C 1
ATOM 612 O O . SER A 1 86 ? -19.375 -3.254 -10.32 1 98.12 86 SER A O 1
ATOM 614 N N . GLY A 1 87 ? -17.547 -3.893 -9.359 1 98.75 87 GLY A N 1
ATOM 615 C CA . GLY A 1 87 ? -17.891 -3.207 -8.125 1 98.75 87 GLY A CA 1
ATOM 616 C C . GLY A 1 87 ? -16.734 -3.133 -7.141 1 98.75 87 GLY A C 1
ATOM 617 O O . GLY A 1 87 ? -15.945 -4.074 -7.031 1 98.75 87 GLY A O 1
ATOM 618 N N . VAL A 1 88 ? -16.641 -2.057 -6.453 1 98.88 88 VAL A N 1
ATOM 619 C CA . VAL A 1 88 ? -15.672 -1.857 -5.379 1 98.88 88 VAL A CA 1
ATOM 620 C C . VAL A 1 88 ? -16.344 -1.175 -4.191 1 98.88 88 VAL A C 1
ATOM 622 O O . VAL A 1 88 ? -17.047 -0.178 -4.363 1 98.88 88 VAL A O 1
ATOM 625 N N . SER A 1 89 ? -16.188 -1.748 -3.084 1 98.88 89 SER A N 1
ATOM 626 C CA . SER A 1 89 ? -16.562 -1.099 -1.833 1 98.88 89 SER A CA 1
ATOM 627 C C . SER A 1 89 ? -15.375 -0.971 -0.892 1 98.88 89 SER A C 1
ATOM 629 O O . SER A 1 89 ? -14.555 -1.888 -0.791 1 98.88 89 SER A O 1
ATOM 631 N N . VAL A 1 90 ? -15.234 0.161 -0.296 1 98.88 90 VAL A N 1
ATOM 632 C CA . VAL A 1 90 ? -14.195 0.42 0.697 1 98.88 90 VAL A CA 1
ATOM 633 C C . VAL A 1 90 ? -14.82 1.03 1.95 1 98.88 90 VAL A C 1
ATOM 635 O O . VAL A 1 90 ? -15.5 2.061 1.876 1 98.88 90 VAL A O 1
ATOM 638 N N . ASP A 1 91 ? -14.578 0.396 3.049 1 98.62 91 ASP A N 1
ATOM 639 C CA . ASP A 1 91 ? -15.078 0.859 4.34 1 98.62 91 ASP A CA 1
ATOM 640 C C . ASP A 1 91 ? -13.93 1.216 5.277 1 98.62 91 ASP A C 1
ATOM 642 O O . ASP A 1 91 ? -12.922 0.511 5.324 1 98.62 91 ASP A O 1
ATOM 646 N N . LEU A 1 92 ? -14.102 2.34 5.922 1 97.88 92 LEU A N 1
ATOM 647 C CA . LEU A 1 92 ? -13.141 2.76 6.934 1 97.88 92 LEU A CA 1
ATOM 648 C C . LEU A 1 92 ? -13.828 3.002 8.273 1 97.88 92 LEU A C 1
ATOM 650 O O . LEU A 1 92 ? -14.93 3.551 8.312 1 97.88 92 LEU A O 1
ATOM 654 N N . GLU A 1 93 ? -13.164 2.535 9.289 1 97 93 GLU A N 1
ATOM 655 C CA . GLU A 1 93 ? -13.688 2.713 10.633 1 97 93 GLU A CA 1
ATOM 656 C C . GLU A 1 93 ? -12.594 3.154 11.602 1 97 93 GLU A C 1
ATOM 658 O O . GLU A 1 93 ? -11.547 2.504 11.703 1 97 93 GLU A O 1
ATOM 663 N N . VAL A 1 94 ? -12.852 4.25 12.32 1 96.5 94 VAL A N 1
ATOM 664 C CA . VAL A 1 94 ? -11.961 4.668 13.398 1 96.5 94 VAL A CA 1
ATOM 665 C C . VAL A 1 94 ? -12.227 3.836 14.648 1 96.5 94 VAL A C 1
ATOM 667 O O . VAL A 1 94 ? -13.375 3.709 15.078 1 96.5 94 VAL A O 1
ATOM 670 N N . THR A 1 95 ? -11.195 3.256 15.164 1 96.12 95 THR A N 1
ATOM 671 C CA . THR A 1 95 ? -11.406 2.383 16.312 1 96.12 95 THR A CA 1
ATOM 672 C C . THR A 1 95 ? -10.273 2.543 17.328 1 96.12 95 THR A C 1
ATOM 674 O O . THR A 1 95 ? -9.219 3.084 17 1 96.12 95 THR A O 1
ATOM 677 N N . ASP A 1 96 ? -10.523 2.188 18.562 1 94.5 96 ASP A N 1
ATOM 678 C CA . ASP A 1 96 ? -9.531 2.182 19.641 1 94.5 96 ASP A CA 1
ATOM 679 C C . ASP A 1 96 ? -9.203 0.755 20.062 1 94.5 96 ASP A C 1
ATOM 681 O O . ASP A 1 96 ? -8.383 0.548 20.969 1 94.5 96 ASP A O 1
ATOM 685 N N . ASP A 1 97 ? -9.836 -0.145 19.578 1 89.75 97 ASP A N 1
ATOM 686 C CA . ASP A 1 97 ? -9.688 -1.553 19.938 1 89.75 97 ASP A CA 1
ATOM 687 C C . ASP A 1 97 ? -9.078 -2.354 18.781 1 89.75 97 ASP A C 1
ATOM 689 O O . ASP A 1 97 ? -9.609 -2.359 17.672 1 89.75 97 ASP A O 1
ATOM 693 N N . PRO A 1 98 ? -8.086 -2.988 19.031 1 92.12 98 PRO A N 1
ATOM 694 C CA . PRO A 1 98 ? -7.32 -3.129 20.281 1 92.12 98 PRO A CA 1
ATOM 695 C C . PRO A 1 98 ? -6.438 -1.918 20.578 1 92.12 98 PRO A C 1
ATOM 697 O O . PRO A 1 98 ? -5.977 -1.744 21.703 1 92.12 98 PRO A O 1
ATOM 700 N N . GLU A 1 99 ? -6.094 -1.119 19.641 1 96.44 99 GLU A N 1
ATOM 701 C CA . GLU A 1 99 ? -5.32 0.114 19.75 1 96.44 99 GLU A CA 1
ATOM 702 C C . GLU A 1 99 ? -5.824 1.175 18.781 1 96.44 99 GLU A C 1
ATOM 704 O O . GLU A 1 99 ? -6.551 0.861 17.844 1 96.44 99 GLU A O 1
ATOM 709 N N . PRO A 1 100 ? -5.59 2.432 19.078 1 98.12 100 PRO A N 1
ATOM 710 C CA . PRO A 1 100 ? -6.062 3.486 18.172 1 98.12 100 PRO A CA 1
ATOM 711 C C . PRO A 1 100 ? -5.641 3.256 16.734 1 98.12 100 PRO A C 1
ATOM 713 O O . PRO A 1 100 ? -4.449 3.137 16.438 1 98.12 100 PRO A O 1
ATOM 716 N N . SER A 1 101 ? -6.609 3.146 15.852 1 98.56 101 SER A N 1
ATOM 717 C CA . SER A 1 101 ? -6.324 2.842 14.453 1 98.56 101 SER A CA 1
ATOM 718 C C . SER A 1 101 ? -7.516 3.18 13.562 1 98.56 101 SER A C 1
ATOM 720 O O . SER A 1 101 ? -8.594 3.498 14.055 1 98.56 101 SER A O 1
ATOM 722 N N . VAL A 1 102 ? -7.262 3.271 12.297 1 97.88 102 VAL A N 1
ATOM 723 C CA . VAL A 1 102 ? -8.289 3.264 11.266 1 97.88 102 VAL A CA 1
ATOM 724 C C . VAL A 1 102 ? -8.312 1.907 10.57 1 97.88 102 VAL A C 1
ATOM 726 O O . VAL A 1 102 ? -7.355 1.54 9.883 1 97.88 102 VAL A O 1
ATOM 729 N N . ALA A 1 103 ? -9.391 1.164 10.781 1 98.75 103 ALA A N 1
ATOM 730 C CA . ALA A 1 103 ? -9.562 -0.111 10.094 1 98.75 103 ALA A CA 1
ATOM 731 C C . ALA A 1 103 ? -10.125 0.097 8.688 1 98.75 103 ALA A C 1
ATOM 733 O O . ALA A 1 103 ? -11.008 0.933 8.484 1 98.75 103 ALA A O 1
ATOM 734 N N . ILE A 1 104 ? -9.609 -0.653 7.727 1 98.81 104 ILE A N 1
ATOM 735 C CA . ILE A 1 104 ? -10.023 -0.538 6.336 1 98.81 104 ILE A CA 1
ATOM 736 C C . ILE A 1 104 ? -10.406 -1.915 5.793 1 98.81 104 ILE A C 1
ATOM 738 O O . ILE A 1 104 ? -9.703 -2.9 6.043 1 98.81 104 ILE A O 1
ATOM 742 N N . ARG A 1 105 ? -11.461 -1.983 5.121 1 98.94 105 ARG A N 1
ATOM 743 C CA . ARG A 1 105 ? -11.898 -3.188 4.426 1 98.94 105 ARG A CA 1
ATOM 744 C C . ARG A 1 105 ? -12.367 -2.859 3.012 1 98.94 105 ARG A C 1
ATOM 746 O O . ARG A 1 105 ? -13.094 -1.888 2.801 1 98.94 105 ARG A O 1
ATOM 753 N N . ALA A 1 106 ? -11.914 -3.629 2.027 1 98.94 106 ALA A N 1
ATOM 754 C CA . ALA A 1 106 ? -12.32 -3.43 0.639 1 98.94 106 ALA A CA 1
ATOM 755 C C . ALA A 1 106 ? -12.805 -4.734 0.017 1 98.94 106 ALA A C 1
ATOM 757 O O . ALA A 1 106 ? -12.227 -5.797 0.255 1 98.94 106 ALA A O 1
ATOM 758 N N . THR A 1 107 ? -13.844 -4.664 -0.705 1 98.94 107 THR A N 1
ATOM 759 C CA . THR A 1 107 ? -14.352 -5.777 -1.495 1 98.94 107 THR A CA 1
ATOM 760 C C . THR A 1 107 ? -14.453 -5.395 -2.969 1 98.94 107 THR A C 1
ATOM 762 O O . THR A 1 107 ? -14.992 -4.336 -3.303 1 98.94 107 THR A O 1
ATOM 765 N N . VAL A 1 108 ? -13.938 -6.246 -3.824 1 98.94 108 VAL A N 1
ATOM 766 C CA . VAL A 1 108 ? -13.93 -6.004 -5.262 1 98.94 108 VAL A CA 1
ATOM 767 C C . VAL A 1 108 ? -14.586 -7.18 -5.988 1 98.94 108 VAL A C 1
ATOM 769 O O . VAL A 1 108 ? -14.406 -8.336 -5.598 1 98.94 108 VAL A O 1
ATOM 772 N N . LYS A 1 109 ? -15.289 -6.855 -6.988 1 98.69 109 LYS A N 1
ATOM 773 C CA . LYS A 1 109 ? -16.016 -7.852 -7.773 1 98.69 109 LYS A CA 1
ATOM 774 C C . LYS A 1 109 ? -15.688 -7.719 -9.258 1 98.69 109 LYS A C 1
ATOM 776 O O . LYS A 1 109 ? -15.492 -6.609 -9.758 1 98.69 109 LYS A O 1
ATOM 781 N N . THR A 1 110 ? -15.609 -8.875 -9.914 1 98.25 110 THR A N 1
ATOM 782 C CA . THR A 1 110 ? -15.43 -8.906 -11.359 1 98.25 110 THR A CA 1
ATOM 783 C C . THR A 1 110 ? -16.094 -10.141 -11.961 1 98.25 110 THR A C 1
ATOM 785 O O . THR A 1 110 ? -16.484 -11.055 -11.234 1 98.25 110 THR A O 1
ATOM 788 N N . THR A 1 111 ? -16.359 -10.125 -13.195 1 97.62 111 THR A N 1
ATOM 789 C CA . THR A 1 111 ? -16.656 -11.289 -14.023 1 97.62 111 THR A CA 1
ATOM 790 C C . THR A 1 111 ? -15.617 -11.43 -15.133 1 97.62 111 THR A C 1
ATOM 792 O O . THR A 1 111 ? -15.719 -10.773 -16.172 1 97.62 111 THR A O 1
ATOM 795 N N . ASP A 1 112 ? -14.633 -12.219 -14.836 1 96.88 112 ASP A N 1
ATOM 796 C CA . ASP A 1 112 ? -13.484 -12.305 -15.734 1 96.88 112 ASP A CA 1
ATOM 797 C C . ASP A 1 112 ? -12.703 -13.602 -15.508 1 96.88 112 ASP A C 1
ATOM 799 O O . ASP A 1 112 ? -13.219 -14.539 -14.898 1 96.88 112 ASP A O 1
ATOM 803 N N . ARG A 1 113 ? -11.523 -13.781 -15.992 1 96.19 113 ARG A N 1
ATOM 804 C CA . ARG A 1 113 ? -10.797 -15.047 -16.094 1 96.19 113 ARG A CA 1
ATOM 805 C C . ARG A 1 113 ? -9.852 -15.227 -14.914 1 96.19 113 ARG A C 1
ATOM 807 O O . ARG A 1 113 ? -9.336 -16.328 -14.688 1 96.19 113 ARG A O 1
ATOM 814 N N . THR A 1 114 ? -9.602 -14.188 -14.102 1 95.19 114 THR A N 1
ATOM 815 C CA . THR A 1 114 ? -8.727 -14.297 -12.945 1 95.19 114 THR A CA 1
ATOM 816 C C . THR A 1 114 ? -9.258 -13.461 -11.781 1 95.19 114 THR A C 1
ATOM 818 O O . THR A 1 114 ? -10.164 -12.641 -11.969 1 95.19 114 THR A O 1
ATOM 821 N N . GLY A 1 115 ? -8.727 -13.734 -10.609 1 95.75 115 GLY A N 1
ATOM 822 C CA . GLY A 1 115 ? -9.273 -13.148 -9.398 1 95.75 115 GLY A CA 1
ATOM 823 C C . GLY A 1 115 ? -8.914 -11.688 -9.227 1 95.75 115 GLY A C 1
ATOM 824 O O . GLY A 1 115 ? -8.125 -11.141 -10.008 1 95.75 115 GLY A O 1
ATOM 825 N N . VAL A 1 116 ? -9.555 -11.055 -8.234 1 98.06 116 VAL A N 1
ATOM 826 C CA . VAL A 1 116 ? -9.406 -9.625 -7.988 1 98.06 116 VAL A CA 1
ATOM 827 C C . VAL A 1 116 ? -8.773 -9.398 -6.621 1 98.06 116 VAL A C 1
ATOM 829 O O . VAL A 1 116 ? -9.031 -8.391 -5.965 1 98.06 116 VAL A O 1
ATOM 832 N N . GLU A 1 117 ? -7.98 -10.391 -6.117 1 98.56 117 GLU A N 1
ATOM 833 C CA . GLU A 1 117 ? -7.316 -10.25 -4.824 1 98.56 117 GLU A CA 1
ATOM 834 C C . GLU A 1 117 ? -6.398 -9.031 -4.805 1 98.56 117 GLU A C 1
ATOM 836 O O . GLU A 1 117 ? -6.398 -8.266 -3.842 1 98.56 117 GLU A O 1
ATOM 841 N N . MET A 1 118 ? -5.668 -8.844 -5.902 1 98.81 118 MET A N 1
ATOM 842 C CA . MET A 1 118 ? -4.703 -7.746 -5.945 1 98.81 118 MET A CA 1
ATOM 843 C C . MET A 1 118 ? -5.414 -6.398 -6 1 98.81 118 MET A C 1
ATOM 845 O O . MET A 1 118 ? -4.938 -5.414 -5.43 1 98.81 118 MET A O 1
ATOM 849 N N . GLU A 1 119 ? -6.555 -6.355 -6.688 1 98.94 119 GLU A N 1
ATOM 850 C CA . GLU A 1 119 ? -7.355 -5.137 -6.703 1 98.94 119 GLU A CA 1
ATOM 851 C C . GLU A 1 119 ? -7.84 -4.777 -5.301 1 98.94 119 GLU A C 1
ATOM 853 O O . GLU A 1 119 ? -7.805 -3.607 -4.906 1 98.94 119 GLU A O 1
ATOM 858 N N . ALA A 1 120 ? -8.297 -5.816 -4.555 1 98.94 120 ALA A N 1
ATOM 859 C CA . ALA A 1 120 ? -8.742 -5.578 -3.186 1 98.94 120 ALA A CA 1
ATOM 860 C C . ALA A 1 120 ? -7.59 -5.098 -2.309 1 98.94 120 ALA A C 1
ATOM 862 O O . ALA A 1 120 ? -7.734 -4.133 -1.552 1 98.94 120 ALA A O 1
ATOM 863 N N . LEU A 1 121 ? -6.449 -5.738 -2.416 1 99 121 LEU A N 1
ATOM 864 C CA . LEU A 1 121 ? -5.266 -5.367 -1.652 1 99 121 LEU A CA 1
ATOM 865 C C . LEU A 1 121 ? -4.805 -3.957 -2.014 1 99 121 LEU A C 1
ATOM 867 O O . LEU A 1 121 ? -4.426 -3.178 -1.135 1 99 121 LEU A O 1
ATOM 871 N N . THR A 1 122 ? -4.836 -3.633 -3.281 1 98.94 122 THR A N 1
ATOM 872 C CA . THR A 1 122 ? -4.434 -2.311 -3.746 1 98.94 122 THR A CA 1
ATOM 873 C C . THR A 1 122 ? -5.363 -1.234 -3.197 1 98.94 122 THR A C 1
ATOM 875 O O . THR A 1 122 ? -4.91 -0.176 -2.758 1 98.94 122 THR A O 1
ATOM 878 N N . ALA A 1 123 ? -6.652 -1.517 -3.221 1 98.94 123 ALA A N 1
ATOM 879 C CA . ALA A 1 123 ? -7.633 -0.588 -2.662 1 98.94 123 ALA A CA 1
ATOM 880 C C . ALA A 1 123 ? -7.324 -0.282 -1.199 1 98.94 123 ALA A C 1
ATOM 882 O O . ALA A 1 123 ? -7.25 0.885 -0.805 1 98.94 123 ALA A O 1
ATOM 883 N N . VAL A 1 124 ? -7.102 -1.325 -0.425 1 99 124 VAL A N 1
ATOM 884 C CA . VAL A 1 124 ? -6.82 -1.168 0.998 1 99 124 VAL A CA 1
ATOM 885 C C . VAL A 1 124 ? -5.52 -0.386 1.184 1 99 124 VAL A C 1
ATOM 887 O O . VAL A 1 124 ? -5.449 0.522 2.016 1 99 124 VAL A O 1
ATOM 890 N N . SER A 1 125 ? -4.488 -0.695 0.422 1 99 125 SER A N 1
ATOM 891 C CA . SER A 1 125 ? -3.17 -0.089 0.562 1 99 125 SER A CA 1
ATOM 892 C C . SER A 1 125 ? -3.217 1.41 0.283 1 99 125 SER A C 1
ATOM 894 O O . SER A 1 125 ? -2.676 2.207 1.052 1 99 125 SER A O 1
ATOM 896 N N . VAL A 1 126 ? -3.885 1.791 -0.779 1 98.94 126 VAL A N 1
ATOM 897 C CA . VAL A 1 126 ? -3.91 3.201 -1.154 1 98.94 126 VAL A CA 1
ATOM 898 C C . VAL A 1 126 ? -4.82 3.973 -0.201 1 98.94 126 VAL A C 1
ATOM 900 O O . VAL A 1 126 ? -4.531 5.117 0.151 1 98.94 126 VAL A O 1
ATOM 903 N N . ALA A 1 127 ? -5.938 3.354 0.221 1 98.94 127 ALA A N 1
ATOM 904 C CA . ALA A 1 127 ? -6.75 3.99 1.255 1 98.94 127 ALA A CA 1
ATOM 905 C C . ALA A 1 127 ? -5.93 4.246 2.518 1 98.94 127 ALA A C 1
ATOM 907 O O . ALA A 1 127 ? -6.012 5.324 3.109 1 98.94 127 ALA A O 1
ATOM 908 N N . ALA A 1 128 ? -5.156 3.266 2.891 1 98.94 128 ALA A N 1
ATOM 909 C CA . ALA A 1 128 ? -4.312 3.387 4.078 1 98.94 128 ALA A CA 1
ATOM 910 C C . ALA A 1 128 ? -3.293 4.512 3.912 1 98.94 128 ALA A C 1
ATOM 912 O O . ALA A 1 128 ? -3.115 5.332 4.812 1 98.94 128 ALA A O 1
ATOM 913 N N . LEU A 1 129 ? -2.639 4.57 2.756 1 98.94 129 LEU A N 1
ATOM 914 C CA . LEU A 1 129 ? -1.681 5.633 2.473 1 98.94 129 LEU A CA 1
ATOM 915 C C . LEU A 1 129 ? -2.352 7.004 2.541 1 98.94 129 LEU A C 1
ATOM 917 O O . LEU A 1 129 ? -1.754 7.969 3.021 1 98.94 129 LEU A O 1
ATOM 921 N N . THR A 1 130 ? -3.561 7.051 2.039 1 98.75 130 THR A N 1
ATOM 922 C CA . THR A 1 130 ? -4.293 8.312 2.053 1 98.75 130 THR A CA 1
ATOM 923 C C . THR A 1 130 ? -4.602 8.742 3.484 1 98.75 130 THR A C 1
ATOM 925 O O . THR A 1 130 ? -4.488 9.922 3.822 1 98.75 130 THR A O 1
ATOM 928 N N . VAL A 1 131 ? -4.973 7.773 4.344 1 98 131 VAL A N 1
ATOM 929 C CA . VAL A 1 131 ? -5.156 8.086 5.758 1 98 131 VAL A CA 1
ATOM 930 C C . VAL A 1 131 ? -3.861 8.656 6.336 1 98 131 VAL A C 1
ATOM 932 O O . VAL A 1 131 ? -3.881 9.672 7.027 1 98 131 VAL A O 1
ATOM 935 N N . VAL A 1 132 ? -2.725 8.062 6.023 1 98.62 132 VAL A N 1
ATOM 936 C CA . VAL A 1 132 ? -1.438 8.531 6.527 1 98.62 132 VAL A CA 1
ATOM 937 C C . VAL A 1 132 ? -1.199 9.969 6.082 1 98.62 132 VAL A C 1
ATOM 939 O O . VAL A 1 132 ? -0.804 10.812 6.887 1 98.62 132 VAL A O 1
ATOM 942 N N . ASP A 1 133 ? -1.442 10.25 4.871 1 97.94 133 ASP A N 1
ATOM 943 C CA . ASP A 1 133 ? -1.243 11.602 4.363 1 97.94 133 ASP A CA 1
ATOM 944 C C . ASP A 1 133 ? -2.092 12.609 5.133 1 97.94 133 ASP A C 1
ATOM 946 O O . ASP A 1 133 ? -1.629 13.711 5.445 1 97.94 133 ASP A O 1
ATOM 950 N N . MET A 1 134 ? -3.332 12.195 5.379 1 95.38 134 MET A N 1
ATOM 951 C CA . MET A 1 134 ? -4.281 13.07 6.059 1 95.38 134 MET A CA 1
ATOM 952 C C . MET A 1 134 ? -3.822 13.383 7.477 1 95.38 134 MET A C 1
ATOM 954 O O . MET A 1 134 ? -4.125 14.445 8.016 1 95.38 134 MET A O 1
ATOM 958 N N . VAL A 1 135 ? -3.084 12.469 8.102 1 94.75 135 VAL A N 1
ATOM 959 C CA . VAL A 1 135 ? -2.891 12.625 9.539 1 94.75 135 VAL A CA 1
ATOM 960 C C . VAL A 1 135 ? -1.417 12.898 9.836 1 94.75 135 VAL A C 1
ATOM 962 O O . VAL A 1 135 ? -1.044 13.148 10.984 1 94.75 135 VAL A O 1
ATOM 965 N N . LYS A 1 136 ? -0.511 12.922 8.844 1 94.44 136 LYS A N 1
ATOM 966 C CA . LYS A 1 136 ? 0.933 12.906 9.062 1 94.44 136 LYS A CA 1
ATOM 967 C C . LYS A 1 136 ? 1.411 14.211 9.695 1 94.44 136 LYS A C 1
ATOM 969 O O . LYS A 1 136 ? 2.471 14.25 10.32 1 94.44 136 LYS A O 1
ATOM 974 N N . ALA A 1 137 ? 0.669 15.305 9.602 1 92.19 137 ALA A N 1
ATOM 975 C CA . ALA A 1 137 ? 1.023 16.547 10.266 1 92.19 137 ALA A CA 1
ATOM 976 C C . ALA A 1 137 ? 0.893 16.422 11.781 1 92.19 137 ALA A C 1
ATOM 978 O O . ALA A 1 137 ? 1.578 17.125 12.531 1 92.19 137 ALA A O 1
ATOM 979 N N . VAL A 1 138 ? 0.064 15.539 12.227 1 92.94 138 VAL A N 1
ATOM 980 C CA . VAL A 1 138 ? -0.209 15.359 13.648 1 92.94 138 VAL A CA 1
ATOM 981 C C . VAL A 1 138 ? 0.525 14.133 14.172 1 92.94 138 VAL A C 1
ATOM 983 O O . VAL A 1 138 ? 0.943 14.094 15.328 1 92.94 138 VAL A O 1
ATOM 986 N N . ASP A 1 139 ? 0.663 13.164 13.375 1 95.75 139 ASP A N 1
ATOM 987 C CA . ASP A 1 139 ? 1.254 11.891 13.766 1 95.75 139 ASP A CA 1
ATOM 988 C C . ASP A 1 139 ? 2.227 11.383 12.703 1 95.75 139 ASP A C 1
ATOM 990 O O . ASP A 1 139 ? 1.847 10.602 11.828 1 95.75 139 ASP A O 1
ATOM 994 N N . LYS A 1 140 ? 3.457 11.648 12.82 1 96.19 140 LYS A N 1
ATOM 995 C CA . LYS A 1 140 ? 4.5 11.25 11.875 1 96.19 140 LYS A CA 1
ATOM 996 C C . LYS A 1 140 ? 4.816 9.766 12 1 96.19 140 LYS A C 1
ATOM 998 O O . LYS A 1 140 ? 5.434 9.18 11.109 1 96.19 140 LYS A O 1
ATOM 1003 N N . ALA A 1 141 ? 4.371 9.148 13.094 1 98 141 ALA A N 1
ATOM 1004 C CA . ALA A 1 141 ? 4.793 7.785 13.406 1 98 141 ALA A CA 1
ATOM 1005 C C . ALA A 1 141 ? 3.721 6.777 13.008 1 98 141 ALA A C 1
ATOM 1007 O O . ALA A 1 141 ? 3.797 5.602 13.383 1 98 141 ALA A O 1
ATOM 1008 N N . ALA A 1 142 ? 2.684 7.211 12.305 1 98.5 142 ALA A N 1
ATOM 1009 C CA . ALA A 1 142 ? 1.64 6.297 11.852 1 98.5 142 ALA A CA 1
ATOM 1010 C C . ALA A 1 142 ? 2.238 5.098 11.117 1 98.5 142 ALA A C 1
ATOM 1012 O O . ALA A 1 142 ? 3.279 5.219 10.469 1 98.5 142 ALA A O 1
ATOM 1013 N N . VAL A 1 143 ? 1.603 3.902 11.227 1 98.94 143 VAL A N 1
ATOM 1014 C CA . VAL A 1 143 ? 2.094 2.662 10.633 1 98.94 143 VAL A CA 1
ATOM 1015 C C . VAL A 1 143 ? 0.959 1.962 9.891 1 98.94 143 VAL A C 1
ATOM 1017 O O . VAL A 1 143 ? -0.119 1.746 10.445 1 98.94 143 VAL A O 1
ATOM 1020 N N . VAL A 1 144 ? 1.128 1.653 8.609 1 98.94 144 VAL A N 1
ATOM 1021 C CA . VAL A 1 144 ? 0.215 0.793 7.867 1 98.94 144 VAL A CA 1
ATOM 1022 C C . VAL A 1 144 ? 0.546 -0.672 8.141 1 98.94 144 VAL A C 1
ATOM 1024 O O . VAL A 1 144 ? 1.703 -1.085 8.023 1 98.94 144 VAL A O 1
ATOM 1027 N N . THR A 1 145 ? -0.477 -1.46 8.508 1 98.81 145 THR A N 1
ATOM 1028 C CA . THR A 1 145 ? -0.176 -2.83 8.914 1 98.81 145 THR A CA 1
ATOM 1029 C C . THR A 1 145 ? -1.332 -3.762 8.562 1 98.81 145 THR A C 1
ATOM 1031 O O . THR A 1 145 ? -2.424 -3.305 8.219 1 98.81 145 THR A O 1
ATOM 1034 N N . ASP A 1 146 ? -1.05 -5.02 8.539 1 98.62 146 ASP A N 1
ATOM 1035 C CA . ASP A 1 146 ? -2.016 -6.113 8.469 1 98.62 146 ASP A CA 1
ATOM 1036 C C . ASP A 1 146 ? -2.816 -6.062 7.172 1 98.62 146 ASP A C 1
ATOM 1038 O O . ASP A 1 146 ? -4.023 -6.305 7.172 1 98.62 146 ASP A O 1
ATOM 1042 N N . ILE A 1 147 ? -2.189 -5.664 6.098 1 98.94 147 ILE A N 1
ATOM 1043 C CA . ILE A 1 147 ? -2.865 -5.73 4.805 1 98.94 147 ILE A CA 1
ATOM 1044 C C . ILE A 1 147 ? -2.836 -7.16 4.277 1 98.94 147 ILE A C 1
ATOM 1046 O O . ILE A 1 147 ? -1.762 -7.719 4.035 1 98.94 147 ILE A O 1
ATOM 1050 N N . ARG A 1 148 ? -3.979 -7.699 4.07 1 98.94 148 ARG A N 1
ATOM 1051 C CA . ARG A 1 148 ? -4.062 -9.133 3.785 1 98.94 148 ARG A CA 1
ATOM 1052 C C . ARG A 1 148 ? -5.398 -9.484 3.146 1 98.94 148 ARG A C 1
ATOM 1054 O O . ARG A 1 148 ? -6.387 -8.766 3.32 1 98.94 148 ARG A O 1
ATOM 1061 N N . VAL A 1 149 ? -5.426 -10.562 2.402 1 98.94 149 VAL A N 1
ATOM 1062 C CA . VAL A 1 149 ? -6.668 -11.094 1.851 1 98.94 149 VAL A CA 1
ATOM 1063 C C . VAL A 1 149 ? -7.465 -11.797 2.949 1 98.94 149 VAL A C 1
ATOM 1065 O O . VAL A 1 149 ? -6.902 -12.547 3.746 1 98.94 149 VAL A O 1
ATOM 1068 N N . GLU A 1 150 ? -8.734 -11.469 3.025 1 98.88 150 GLU A N 1
ATOM 1069 C CA . GLU A 1 150 ? -9.625 -12.141 3.969 1 98.88 150 GLU A CA 1
ATOM 1070 C C . GLU A 1 150 ? -10.383 -13.281 3.301 1 98.88 150 GLU A C 1
ATOM 1072 O O . GLU A 1 150 ? -10.523 -14.367 3.875 1 98.88 150 GLU A O 1
ATOM 1077 N N . THR A 1 151 ? -10.93 -13.023 2.135 1 98.75 151 THR A N 1
ATOM 1078 C CA . THR A 1 151 ? -11.688 -14.031 1.403 1 98.75 151 THR A CA 1
ATOM 1079 C C . THR A 1 151 ? -11.531 -13.836 -0.102 1 98.75 151 THR A C 1
ATOM 1081 O O . THR A 1 151 ? -11.234 -12.734 -0.565 1 98.75 151 THR A O 1
ATOM 1084 N N . LYS A 1 152 ? -11.672 -14.844 -0.852 1 97.81 152 LYS A N 1
ATOM 1085 C CA . LYS A 1 152 ? -11.812 -14.805 -2.305 1 97.81 152 LYS A CA 1
ATOM 1086 C C . LYS A 1 152 ? -12.758 -15.898 -2.797 1 97.81 152 LYS A C 1
ATOM 1088 O O . LYS A 1 152 ? -12.789 -16.984 -2.23 1 97.81 152 LYS A O 1
ATOM 1093 N N . THR A 1 153 ? -13.508 -15.609 -3.744 1 97.06 153 THR A N 1
ATOM 1094 C CA . THR A 1 153 ? -14.453 -16.562 -4.309 1 97.06 153 THR A CA 1
ATOM 1095 C C . THR A 1 153 ? -14.352 -16.594 -5.832 1 97.06 153 THR A C 1
ATOM 1097 O O . THR A 1 153 ? -13.914 -15.617 -6.445 1 97.06 153 THR A O 1
ATOM 1100 N N . GLY A 1 154 ? -14.711 -17.797 -6.375 1 92.94 154 GLY A N 1
ATOM 1101 C CA . GLY A 1 154 ? -14.789 -17.953 -7.816 1 92.94 154 GLY A CA 1
ATOM 1102 C C . GLY A 1 154 ? -13.562 -18.609 -8.414 1 92.94 154 GLY A C 1
ATOM 1103 O O . GLY A 1 154 ? -12.625 -18.969 -7.691 1 92.94 154 GLY A O 1
ATOM 1104 N N . GLY A 1 155 ? -13.609 -18.859 -9.695 1 89.06 155 GLY A N 1
ATOM 1105 C CA . GLY A 1 155 ? -12.508 -19.469 -10.438 1 89.06 155 GLY A CA 1
ATOM 1106 C C . GLY A 1 155 ? -12.375 -20.953 -10.188 1 89.06 155 GLY A C 1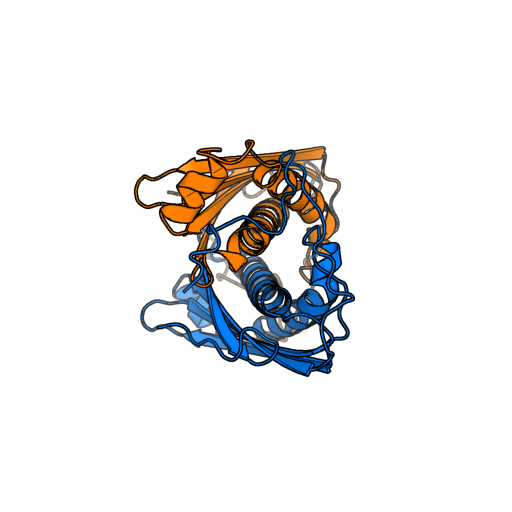
ATOM 1107 O O . GLY A 1 155 ? -13.195 -21.547 -9.477 1 89.06 155 GLY A O 1
ATOM 1108 N N . LYS A 1 156 ? -11.336 -21.516 -10.742 1 85.69 156 LYS A N 1
ATOM 1109 C CA . LYS A 1 156 ? -11.078 -22.953 -10.648 1 85.69 156 LYS A CA 1
ATOM 1110 C C . LYS A 1 156 ? -10.648 -23.328 -9.234 1 85.69 156 LYS A C 1
ATOM 1112 O O . LYS A 1 156 ? -10.961 -24.422 -8.758 1 85.69 156 LYS A O 1
ATOM 1117 N N . SER A 1 157 ? -9.969 -22.375 -8.617 1 85.94 157 SER A N 1
ATOM 1118 C CA . SER A 1 157 ? -9.398 -22.656 -7.305 1 85.94 157 SER A CA 1
ATOM 1119 C C . SER A 1 157 ? -10.477 -22.625 -6.223 1 85.94 157 SER A C 1
ATOM 1121 O O . SER A 1 157 ? -10.242 -23.078 -5.098 1 85.94 157 SER A O 1
ATOM 1123 N N . GLY A 1 158 ? -11.711 -22.156 -6.566 1 88.69 158 GLY A N 1
ATOM 1124 C CA . GLY A 1 158 ? -12.805 -22.141 -5.605 1 88.69 158 GLY A CA 1
ATOM 1125 C C . GLY A 1 158 ? -12.656 -21.047 -4.559 1 88.69 158 GLY A C 1
ATOM 1126 O O . GLY A 1 158 ? -11.93 -20.078 -4.766 1 88.69 158 GLY A O 1
ATOM 1127 N N . ASP A 1 159 ? -13.438 -21.25 -3.459 1 95.38 159 ASP A N 1
ATOM 1128 C CA . ASP A 1 159 ? -13.5 -20.234 -2.416 1 95.38 159 ASP A CA 1
ATOM 1129 C C . ASP A 1 159 ? -12.367 -20.406 -1.405 1 95.38 159 ASP A C 1
ATOM 1131 O O . ASP A 1 159 ? -11.938 -21.531 -1.139 1 95.38 159 ASP A O 1
ATOM 1135 N N . TRP A 1 160 ? -11.859 -19.328 -0.95 1 96.81 160 TRP A N 1
ATOM 1136 C CA . TRP A 1 160 ? -10.836 -19.297 0.084 1 96.81 160 TRP A CA 1
ATOM 1137 C C . TRP A 1 160 ? -11.18 -18.281 1.168 1 96.81 160 TRP A C 1
ATOM 1139 O O . TRP A 1 160 ? -11.656 -17.188 0.87 1 96.81 160 TRP A O 1
ATOM 1149 N N . SER A 1 161 ? -11.023 -18.641 2.451 1 97.94 161 SER A N 1
ATOM 1150 C CA . SER A 1 161 ? -11.164 -17.734 3.59 1 97.94 161 SER A CA 1
ATOM 1151 C C . SER A 1 161 ? -9.961 -17.844 4.52 1 97.94 161 SER A C 1
ATOM 1153 O O . SER A 1 161 ? -9.445 -18.938 4.77 1 97.94 161 SER A O 1
ATOM 1155 N N . ARG A 1 162 ? -9.594 -16.719 4.98 1 97.5 162 ARG A N 1
ATOM 1156 C CA . ARG A 1 162 ? -8.461 -16.703 5.898 1 97.5 162 ARG A CA 1
ATOM 1157 C C . ARG A 1 162 ? -8.781 -17.453 7.184 1 97.5 162 ARG A C 1
ATOM 1159 O O . ARG A 1 162 ? -9.836 -17.234 7.789 1 97.5 162 ARG A O 1
ATOM 1166 N N . PRO A 1 163 ? -7.863 -18.359 7.605 1 91.12 163 PRO A N 1
ATOM 1167 C CA . PRO A 1 163 ? -8.133 -19.094 8.844 1 91.12 163 PRO A CA 1
ATOM 1168 C C . PRO A 1 163 ? -8.055 -18.219 10.086 1 91.12 163 PRO A C 1
ATOM 1170 O O . PRO A 1 163 ? -7.332 -17.219 10.094 1 91.12 163 PRO A O 1
ATOM 1173 N N . MET B 1 1 ? 4.977 29.594 24.266 1 32.41 1 MET B N 1
ATOM 1174 C CA . MET B 1 1 ? 5.242 28.438 23.406 1 32.41 1 MET B CA 1
ATOM 1175 C C . MET B 1 1 ? 3.986 28.016 22.641 1 32.41 1 MET B C 1
ATOM 1177 O O . MET B 1 1 ? 3.014 27.562 23.25 1 32.41 1 MET B O 1
ATOM 1181 N N . SER B 1 2 ? 3.475 28.672 21.609 1 33.59 2 SER B N 1
ATOM 1182 C CA . SER B 1 2 ? 2.17 28.688 20.953 1 33.59 2 SER B CA 1
ATOM 1183 C C . SER B 1 2 ? 1.734 27.281 20.562 1 33.59 2 SER B C 1
ATOM 1185 O O . SER B 1 2 ? 2.457 26.578 19.859 1 33.59 2 SER B O 1
ATOM 1187 N N . ASP B 1 3 ? 1.095 26.5 21.422 1 39.41 3 ASP B N 1
ATOM 1188 C CA . ASP B 1 3 ? 0.386 25.219 21.312 1 39.41 3 ASP B CA 1
ATOM 1189 C C . ASP B 1 3 ? -0.428 25.156 20.031 1 39.41 3 ASP B C 1
ATOM 1191 O O . ASP B 1 3 ? -1.59 25.578 20 1 39.41 3 ASP B O 1
ATOM 1195 N N . SER B 1 4 ? -0.026 25.641 18.984 1 45.62 4 SER B N 1
ATOM 1196 C CA . SER B 1 4 ? -0.897 25.578 17.812 1 45.62 4 SER B CA 1
ATOM 1197 C C . SER B 1 4 ? -1.611 24.234 17.734 1 45.62 4 SER B C 1
ATOM 1199 O O . SER B 1 4 ? -0.976 23.172 17.812 1 45.62 4 SER B O 1
ATOM 1201 N N . PRO B 1 5 ? -2.949 24.219 17.953 1 55.53 5 PRO B N 1
ATOM 1202 C CA . PRO B 1 5 ? -3.791 23.031 18.031 1 55.53 5 PRO B CA 1
ATOM 1203 C C . PRO B 1 5 ? -3.479 22.016 16.953 1 55.53 5 PRO B C 1
ATOM 1205 O O . PRO B 1 5 ? -3.057 22.375 15.852 1 55.53 5 PRO B O 1
ATOM 1208 N N . ARG B 1 6 ? -3.066 20.703 17.344 1 70.12 6 ARG B N 1
ATOM 1209 C CA . ARG B 1 6 ? -2.908 19.562 16.469 1 70.12 6 ARG B CA 1
ATOM 1210 C C . ARG B 1 6 ? -4.086 19.438 15.5 1 70.12 6 ARG B C 1
ATOM 1212 O O . ARG B 1 6 ? -5.195 19.094 15.914 1 70.12 6 ARG B O 1
ATOM 1219 N N . ARG B 1 7 ? -3.961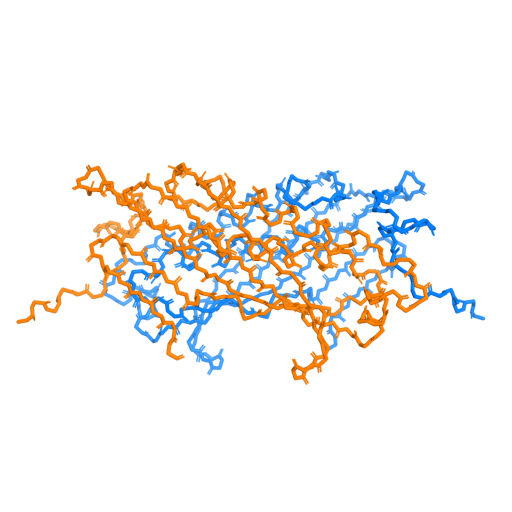 20.125 14.289 1 82.31 7 ARG B N 1
ATOM 1220 C CA . ARG B 1 7 ? -5.051 20.094 13.32 1 82.31 7 ARG B CA 1
ATOM 1221 C C . ARG B 1 7 ? -4.664 19.297 12.086 1 82.31 7 ARG B C 1
ATOM 1223 O O . ARG B 1 7 ? -3.479 19.156 11.773 1 82.31 7 ARG B O 1
ATOM 1230 N N . LEU B 1 8 ? -5.699 18.781 11.523 1 86.88 8 LEU B N 1
ATOM 1231 C CA . LEU B 1 8 ? -5.52 18.172 10.211 1 86.88 8 LEU B CA 1
ATOM 1232 C C . LEU B 1 8 ? -5.359 19.234 9.133 1 86.88 8 LEU B C 1
ATOM 1234 O O . LEU B 1 8 ? -6.293 20 8.859 1 86.88 8 LEU B O 1
ATOM 1238 N N . THR B 1 9 ? -4.23 19.25 8.508 1 89.06 9 THR B N 1
ATOM 1239 C CA . THR B 1 9 ? -3.906 20.344 7.594 1 89.06 9 THR B CA 1
ATOM 1240 C C . THR B 1 9 ? -4.633 20.172 6.266 1 89.06 9 THR B C 1
ATOM 1242 O O . THR B 1 9 ? -4.766 21.125 5.496 1 89.06 9 THR B O 1
ATOM 1245 N N . HIS B 1 10 ? -5.121 18.984 5.996 1 92.25 10 HIS B N 1
ATOM 1246 C CA . HIS B 1 10 ? -5.777 18.719 4.723 1 92.25 10 HIS B CA 1
ATOM 1247 C C . HIS B 1 10 ? -7.285 18.922 4.824 1 92.25 10 HIS B C 1
ATOM 1249 O O . HIS B 1 10 ? -8.031 18.5 3.934 1 92.25 10 HIS B O 1
ATOM 1255 N N . VAL B 1 11 ? -7.73 19.469 5.918 1 87.94 11 VAL B N 1
ATOM 1256 C CA . VAL B 1 11 ? -9.141 19.797 6.105 1 87.94 11 VAL B CA 1
ATOM 1257 C C . VAL B 1 11 ? -9.281 21.266 6.504 1 87.94 11 VAL B C 1
ATOM 1259 O O . VAL B 1 11 ? -8.547 21.766 7.363 1 87.94 11 VAL B O 1
ATOM 1262 N N . ASP B 1 12 ? -10.227 21.922 5.777 1 87.81 12 ASP B N 1
ATOM 1263 C CA . ASP B 1 12 ? -10.383 23.344 6.078 1 87.81 12 ASP B CA 1
ATOM 1264 C C . ASP B 1 12 ? -11.32 23.547 7.262 1 87.81 12 ASP B C 1
ATOM 1266 O O . ASP B 1 12 ? -11.703 22.594 7.938 1 87.81 12 ASP B O 1
ATOM 1270 N N . GLU B 1 13 ? -11.664 24.766 7.484 1 84.38 13 GLU B N 1
ATOM 1271 C CA . GLU B 1 13 ? -12.438 25.125 8.672 1 84.38 13 GLU B CA 1
ATOM 1272 C C . GLU B 1 13 ? -13.836 24.516 8.617 1 84.38 13 GLU B C 1
ATOM 1274 O O . GLU B 1 13 ? -14.438 24.25 9.656 1 84.38 13 GLU B O 1
ATOM 1279 N N . SER B 1 14 ? -14.312 24.219 7.402 1 83.94 14 SER B N 1
ATOM 1280 C CA . SER B 1 14 ? -15.648 23.672 7.25 1 83.94 14 SER B CA 1
ATOM 1281 C C . SER B 1 14 ? -15.625 22.141 7.324 1 83.94 14 SER B C 1
ATOM 1283 O O . SER B 1 14 ? -16.672 21.5 7.355 1 83.94 14 SER B O 1
ATOM 1285 N N . GLY B 1 15 ? -14.391 21.594 7.352 1 84.25 15 GLY B N 1
ATOM 1286 C CA . GLY B 1 15 ? -14.258 20.156 7.375 1 84.25 15 GLY B CA 1
ATOM 1287 C C . GLY B 1 15 ? -14.055 19.547 5.996 1 84.25 15 GLY B C 1
ATOM 1288 O O . GLY B 1 15 ? -13.961 18.328 5.855 1 84.25 15 GLY B O 1
ATOM 1289 N N . ALA B 1 16 ? -13.977 20.453 5.039 1 88.94 16 ALA B N 1
ATOM 1290 C CA . ALA B 1 16 ? -13.812 19.984 3.664 1 88.94 16 ALA B CA 1
ATOM 1291 C C . ALA B 1 16 ? -12.344 19.703 3.354 1 88.94 16 ALA B C 1
ATOM 1293 O O . ALA B 1 16 ? -11.461 20.469 3.758 1 88.94 16 ALA B O 1
ATOM 1294 N N . ALA B 1 17 ? -12.148 18.609 2.715 1 92.19 17 ALA B N 1
ATOM 1295 C CA . ALA B 1 17 ? -10.7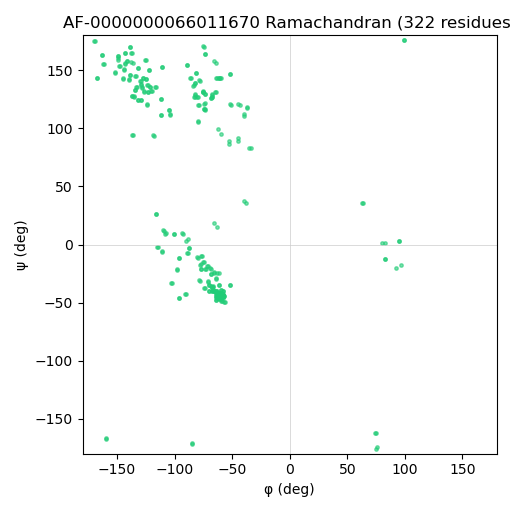97 18.266 2.281 1 92.19 17 ALA B CA 1
ATOM 1296 C C . ALA B 1 17 ? -10.234 19.328 1.342 1 92.19 17 ALA B C 1
ATOM 1298 O O . ALA B 1 17 ? -10.953 19.875 0.511 1 92.19 17 ALA B O 1
ATOM 1299 N N . ARG B 1 18 ? -8.977 19.609 1.438 1 93.69 18 ARG B N 1
ATOM 1300 C CA . ARG B 1 18 ? -8.297 20.562 0.576 1 93.69 18 ARG B CA 1
ATOM 1301 C C . ARG B 1 18 ? -6.82 20.219 0.418 1 93.69 18 ARG B C 1
ATOM 1303 O O . ARG B 1 18 ? -6.219 19.625 1.31 1 93.69 18 ARG B O 1
ATOM 1310 N N . MET B 1 19 ? -6.32 20.562 -0.75 1 96.19 19 MET B N 1
ATOM 1311 C CA . MET B 1 19 ? -4.875 20.484 -0.937 1 96.19 19 MET B CA 1
ATOM 1312 C C . MET B 1 19 ? -4.164 21.625 -0.233 1 96.19 19 MET B C 1
ATOM 1314 O O . MET B 1 19 ? -4.578 22.781 -0.346 1 96.19 19 MET B O 1
ATOM 1318 N N . VAL B 1 20 ? -3.16 21.344 0.521 1 94.12 20 VAL B N 1
ATOM 1319 C CA . VAL B 1 20 ? -2.402 22.344 1.252 1 94.12 20 VAL B CA 1
ATOM 1320 C C . VAL B 1 20 ? -1.634 23.234 0.27 1 94.12 20 VAL B C 1
ATOM 1322 O O . VAL B 1 20 ? -0.958 22.719 -0.629 1 94.12 20 VAL B O 1
ATOM 1325 N N . ASP B 1 21 ? -1.81 24.562 0.389 1 95.38 21 ASP B N 1
ATOM 1326 C CA . ASP B 1 21 ? -1.055 25.5 -0.438 1 95.38 21 ASP B CA 1
ATOM 1327 C C . ASP B 1 21 ? 0.398 25.594 0.025 1 95.38 21 ASP B C 1
ATOM 1329 O O . ASP B 1 21 ? 0.673 26.078 1.13 1 95.38 21 ASP B O 1
ATOM 1333 N N . VAL B 1 22 ? 1.327 25.172 -0.825 1 95.62 22 VAL B N 1
ATOM 1334 C CA . VAL B 1 22 ? 2.729 25.172 -0.421 1 95.62 22 VAL B CA 1
ATOM 1335 C C . VAL B 1 22 ? 3.488 26.266 -1.176 1 95.62 22 VAL B C 1
ATOM 1337 O O . VAL B 1 22 ? 4.719 26.312 -1.143 1 95.62 22 VAL B O 1
ATOM 1340 N N . SER B 1 23 ? 2.814 27.188 -1.873 1 95.5 23 SER B N 1
ATOM 1341 C CA . SER B 1 23 ? 3.438 28.188 -2.736 1 95.5 23 SER B CA 1
ATOM 1342 C C . SER B 1 23 ? 4.355 29.109 -1.941 1 95.5 23 SER B C 1
ATOM 1344 O O . SER B 1 23 ? 5.301 29.672 -2.492 1 95.5 23 SER B O 1
ATOM 1346 N N . GLY B 1 24 ? 4.109 29.25 -0.665 1 95.06 24 GLY B N 1
ATOM 1347 C CA . GLY B 1 24 ? 4.887 30.141 0.174 1 95.06 24 GLY B CA 1
ATOM 1348 C C . GLY B 1 24 ? 6.121 29.484 0.764 1 95.06 24 GLY B C 1
ATOM 1349 O O . GLY B 1 24 ? 6.902 30.141 1.461 1 95.06 24 GLY B O 1
ATOM 1350 N N . LYS B 1 25 ? 6.281 28.266 0.505 1 94.69 25 LYS B N 1
ATOM 1351 C CA . LYS B 1 25 ? 7.414 27.547 1.084 1 94.69 25 LYS B CA 1
ATOM 1352 C C . LYS B 1 25 ? 8.641 27.641 0.185 1 94.69 25 LYS B C 1
ATOM 1354 O O . LYS B 1 25 ? 8.516 27.734 -1.038 1 94.69 25 LYS B O 1
ATOM 1359 N N . ASP B 1 26 ? 9.852 27.516 0.761 1 95.31 26 ASP B N 1
ATOM 1360 C CA . ASP B 1 26 ? 11.102 27.547 0.005 1 95.31 26 ASP B CA 1
ATOM 1361 C C . ASP B 1 26 ? 11.391 26.172 -0.613 1 95.31 26 ASP B C 1
ATOM 1363 O O . ASP B 1 26 ? 11.023 25.141 -0.053 1 95.31 26 ASP B O 1
ATOM 1367 N N . VAL B 1 27 ? 12.039 26.219 -1.797 1 96.62 27 VAL B N 1
ATOM 1368 C CA . VAL B 1 27 ? 12.562 25 -2.412 1 96.62 27 VAL B CA 1
ATOM 1369 C C . VAL B 1 27 ? 13.805 24.531 -1.667 1 96.62 27 VAL B C 1
ATOM 1371 O O . VAL B 1 27 ? 14.758 25.297 -1.494 1 96.62 27 VAL B O 1
ATOM 1374 N N . THR B 1 28 ? 13.812 23.359 -1.151 1 96.5 28 THR B N 1
ATOM 1375 C CA . THR B 1 28 ? 14.953 22.797 -0.443 1 96.5 28 THR B CA 1
ATOM 1376 C C . THR B 1 28 ? 15.164 21.328 -0.847 1 96.5 28 THR B C 1
ATOM 1378 O O . THR B 1 28 ? 14.266 20.703 -1.395 1 96.5 28 THR B O 1
ATOM 1381 N N . ALA B 1 29 ? 16.438 20.859 -0.658 1 97.31 29 ALA B N 1
ATOM 1382 C CA . ALA B 1 29 ? 16.688 19.438 -0.812 1 97.31 29 ALA B CA 1
ATOM 1383 C C . ALA B 1 29 ? 16 18.641 0.293 1 97.31 29 ALA B C 1
ATOM 1385 O O . ALA B 1 29 ? 16.156 18.953 1.477 1 97.31 29 ALA B O 1
ATOM 1386 N N . ARG B 1 30 ? 15.273 17.641 -0.141 1 97.69 30 ARG B N 1
ATOM 1387 C CA . ARG B 1 30 ? 14.531 16.828 0.809 1 97.69 30 ARG B CA 1
ATOM 1388 C C . ARG B 1 30 ? 14.711 15.336 0.504 1 97.69 30 ARG B C 1
ATOM 1390 O O . ARG B 1 30 ? 14.797 14.945 -0.661 1 97.69 30 ARG B O 1
ATOM 1397 N N . THR B 1 31 ? 14.742 14.523 1.562 1 98.62 31 THR B N 1
ATOM 1398 C CA . THR B 1 31 ? 14.82 13.07 1.443 1 98.62 31 THR B CA 1
ATOM 1399 C C . THR B 1 31 ? 13.906 12.391 2.459 1 98.62 31 THR B C 1
ATOM 1401 O O . THR B 1 31 ? 13.672 12.93 3.545 1 98.62 31 THR B O 1
ATOM 1404 N N . ALA B 1 32 ? 13.367 11.297 2.068 1 98.81 32 ALA B N 1
ATOM 1405 C CA . ALA B 1 32 ? 12.617 10.461 3.004 1 98.81 32 ALA B CA 1
ATOM 1406 C C . ALA B 1 32 ? 12.906 8.984 2.773 1 98.81 32 ALA B C 1
ATOM 1408 O O . ALA B 1 32 ? 13.086 8.547 1.632 1 98.81 32 ALA B O 1
ATOM 1409 N N . THR B 1 33 ? 12.984 8.258 3.852 1 98.94 33 THR B N 1
ATOM 1410 C CA . THR B 1 33 ? 13.117 6.809 3.816 1 98.94 33 THR B CA 1
ATOM 1411 C C . THR B 1 33 ? 11.945 6.141 4.531 1 98.94 33 THR B C 1
ATOM 1413 O O . THR B 1 33 ? 11.547 6.57 5.617 1 98.94 33 THR B O 1
ATOM 1416 N N . ALA B 1 34 ? 11.391 5.188 3.9 1 98.94 34 ALA B N 1
ATOM 1417 C CA . ALA B 1 34 ? 10.344 4.352 4.484 1 98.94 34 ALA B CA 1
ATOM 1418 C C . ALA B 1 34 ? 10.711 2.873 4.402 1 98.94 34 ALA B C 1
ATOM 1420 O O . ALA B 1 34 ? 11.57 2.484 3.609 1 98.94 34 ALA B O 1
ATOM 1421 N N . SER B 1 35 ? 10.094 2.088 5.246 1 98.94 35 SER B N 1
ATOM 1422 C CA . SER B 1 35 ? 10.305 0.645 5.227 1 98.94 35 SER B CA 1
ATOM 1423 C C . SER B 1 35 ? 8.992 -0.107 5.395 1 98.94 35 SER B C 1
ATOM 1425 O O . SER B 1 35 ? 7.961 0.496 5.715 1 98.94 35 SER B O 1
ATOM 1427 N N . GLY B 1 36 ? 8.984 -1.366 5.098 1 98.81 36 GLY B N 1
ATOM 1428 C CA . GLY B 1 36 ? 7.895 -2.316 5.262 1 98.81 36 GLY B CA 1
ATOM 1429 C C . GLY B 1 36 ? 8.32 -3.756 5.047 1 98.81 36 GLY B C 1
ATOM 1430 O O . GLY B 1 36 ? 9.484 -4.023 4.742 1 98.81 36 GLY B O 1
ATOM 1431 N N . ARG B 1 37 ? 7.41 -4.625 5.273 1 98.69 37 ARG B N 1
ATOM 1432 C CA . ARG B 1 37 ? 7.703 -6.047 5.113 1 98.69 37 ARG B CA 1
ATOM 1433 C C . ARG B 1 37 ? 6.5 -6.793 4.551 1 98.69 37 ARG B C 1
ATOM 1435 O O . ARG B 1 37 ? 5.359 -6.363 4.727 1 98.69 37 ARG B O 1
ATOM 1442 N N . VAL B 1 38 ? 6.809 -7.82 3.855 1 98.81 38 VAL B N 1
ATOM 1443 C CA . VAL B 1 38 ? 5.812 -8.82 3.488 1 98.81 38 VAL B CA 1
ATOM 1444 C C . VAL B 1 38 ? 6.098 -10.133 4.223 1 98.81 38 VAL B C 1
ATOM 1446 O O . VAL B 1 38 ? 7.117 -10.773 3.977 1 98.81 38 VAL B O 1
ATOM 1449 N N . LEU B 1 39 ? 5.223 -10.508 5.172 1 98.88 39 LEU B N 1
ATOM 1450 C CA . LEU B 1 39 ? 5.324 -11.805 5.836 1 98.88 39 LEU B CA 1
ATOM 1451 C C . LEU B 1 39 ? 4.891 -12.93 4.902 1 98.88 39 LEU B C 1
ATOM 1453 O O . LEU B 1 39 ? 3.816 -12.859 4.301 1 98.88 39 LEU B O 1
ATOM 1457 N N . VAL B 1 40 ? 5.738 -13.953 4.797 1 97.94 40 VAL B N 1
ATOM 1458 C CA . VAL B 1 40 ? 5.465 -15.062 3.891 1 97.94 40 VAL B CA 1
ATOM 1459 C C . VAL B 1 40 ? 5.836 -16.375 4.57 1 97.94 40 VAL B C 1
ATOM 1461 O O . VAL B 1 40 ? 6.453 -16.391 5.637 1 97.94 40 VAL B O 1
ATOM 1464 N N . SER B 1 41 ? 5.441 -17.453 3.926 1 97.06 41 SER B N 1
ATOM 1465 C CA . SER B 1 41 ? 5.789 -18.766 4.449 1 97.06 41 SER B CA 1
ATOM 1466 C C . SER B 1 41 ? 7.262 -19.094 4.223 1 97.06 41 SER B C 1
ATOM 1468 O O . SER B 1 41 ? 7.91 -18.484 3.367 1 97.06 41 SER B O 1
ATOM 1470 N N . GLU B 1 42 ? 7.746 -20.109 4.941 1 95.31 42 GLU B N 1
ATOM 1471 C CA . GLU B 1 42 ? 9.109 -20.594 4.746 1 95.31 42 GLU B CA 1
ATOM 1472 C C . GLU B 1 42 ? 9.312 -21.109 3.324 1 95.31 42 GLU B C 1
ATOM 1474 O O . GLU B 1 42 ? 10.406 -20.984 2.76 1 95.31 42 GLU B O 1
ATOM 1479 N N . THR B 1 43 ? 8.305 -21.672 2.797 1 93 43 THR B N 1
ATOM 1480 C CA . THR B 1 43 ? 8.375 -22.188 1.433 1 93 43 THR B CA 1
ATOM 1481 C C . THR B 1 43 ? 8.664 -21.062 0.446 1 93 43 THR B C 1
ATOM 1483 O O . THR B 1 43 ? 9.508 -21.203 -0.439 1 93 43 THR B O 1
ATOM 1486 N N . VAL B 1 44 ? 8.008 -19.891 0.641 1 93.88 44 VAL B N 1
ATOM 1487 C CA . VAL B 1 44 ? 8.203 -18.75 -0.236 1 93.88 44 VAL B CA 1
ATOM 1488 C C . VAL B 1 44 ? 9.625 -18.219 -0.096 1 93.88 44 VAL B C 1
ATOM 1490 O O . VAL B 1 44 ? 10.273 -17.891 -1.093 1 93.88 44 VAL B O 1
ATOM 1493 N N . VAL B 1 45 ? 10.133 -18.203 1.082 1 94.12 45 VAL B N 1
ATOM 1494 C CA . VAL B 1 45 ? 11.5 -17.75 1.318 1 94.12 45 VAL B CA 1
ATOM 1495 C C . VAL B 1 45 ? 12.484 -18.625 0.548 1 94.12 45 VAL B C 1
ATOM 1497 O O . VAL B 1 45 ? 13.398 -18.125 -0.104 1 94.12 45 VAL B O 1
ATOM 1500 N N . GLY B 1 46 ? 12.297 -19.906 0.633 1 90.94 46 GLY B N 1
ATOM 1501 C CA . GLY B 1 46 ? 13.133 -20.828 -0.112 1 90.94 46 GLY B CA 1
ATOM 1502 C C . GLY B 1 46 ? 13.102 -20.594 -1.609 1 90.94 46 GLY B C 1
ATOM 1503 O O . GLY B 1 46 ? 14.148 -20.578 -2.264 1 90.94 46 GLY B O 1
ATOM 1504 N N . LEU B 1 47 ? 11.93 -20.297 -2.094 1 89.69 47 LEU B N 1
ATOM 1505 C CA . LEU B 1 47 ? 11.766 -20.094 -3.527 1 89.69 47 LEU B CA 1
ATOM 1506 C C . LEU B 1 47 ? 12.438 -18.797 -3.965 1 89.69 47 LEU B C 1
ATOM 1508 O O . LEU B 1 47 ? 13.094 -18.75 -5.008 1 89.69 47 LEU B O 1
ATOM 1512 N N . LEU B 1 48 ? 12.312 -17.766 -3.164 1 91.31 48 LEU B N 1
ATOM 1513 C CA . LEU B 1 48 ? 12.852 -16.453 -3.533 1 91.31 48 LEU B CA 1
ATOM 1514 C C . LEU B 1 48 ? 14.375 -16.453 -3.438 1 91.31 48 LEU B C 1
ATOM 1516 O O . LEU B 1 48 ? 15.039 -15.656 -4.113 1 91.31 48 LEU B O 1
ATOM 1520 N N . ARG B 1 49 ? 14.961 -17.312 -2.717 1 87.88 49 ARG B N 1
ATOM 1521 C CA . ARG B 1 49 ? 16.406 -17.406 -2.574 1 87.88 49 ARG B CA 1
ATOM 1522 C C . ARG B 1 49 ? 17 -18.312 -3.65 1 87.88 49 ARG B C 1
ATOM 1524 O O . ARG B 1 49 ? 18.219 -18.344 -3.83 1 87.88 49 ARG B O 1
ATOM 1531 N N . GLY B 1 50 ? 16.203 -18.719 -4.477 1 77 50 GLY B N 1
ATOM 1532 C CA . GLY B 1 50 ? 16.688 -19.547 -5.574 1 77 50 GLY B CA 1
ATOM 1533 C C . GLY B 1 50 ? 16.906 -20.984 -5.18 1 77 50 GLY B C 1
ATOM 1534 O O . GLY B 1 50 ? 17.641 -21.719 -5.859 1 77 50 GLY B O 1
ATOM 1535 N N . GLU B 1 51 ? 16.578 -21.125 -3.982 1 62.12 51 GLU B N 1
ATOM 1536 C CA . GLU B 1 51 ? 16.703 -22.547 -3.703 1 62.12 51 GLU B CA 1
ATOM 1537 C C . GLU B 1 51 ? 15.789 -23.375 -4.617 1 62.12 51 GLU B C 1
ATOM 1539 O O . GLU B 1 51 ? 14.562 -23.281 -4.535 1 62.12 51 GLU B O 1
ATOM 1544 N N . GLY B 1 52 ? 16.375 -23.828 -5.672 1 53.72 52 GLY B N 1
ATOM 1545 C CA . GLY B 1 52 ? 15.664 -24.672 -6.621 1 53.72 52 GLY B CA 1
ATOM 1546 C C . GLY B 1 52 ? 15.102 -23.906 -7.805 1 53.72 52 GLY B C 1
ATOM 1547 O O . GLY B 1 52 ? 14.539 -24.5 -8.727 1 53.72 52 GLY B O 1
ATOM 1548 N N . VAL B 1 53 ? 15.016 -22.609 -7.633 1 55.25 53 VAL B N 1
ATOM 1549 C CA . VAL B 1 53 ? 14.469 -21.844 -8.75 1 55.25 53 VAL B CA 1
ATOM 1550 C C . VAL B 1 53 ? 15.461 -20.766 -9.18 1 55.25 53 VAL B C 1
ATOM 1552 O O . VAL B 1 53 ? 16.188 -20.219 -8.344 1 55.25 53 VAL B O 1
ATOM 1555 N N . PRO B 1 54 ? 15.844 -20.875 -10.43 1 53.72 54 PRO B N 1
ATOM 1556 C CA . PRO B 1 54 ? 16.641 -19.703 -10.805 1 53.72 54 PRO B CA 1
ATOM 1557 C C . PRO B 1 54 ? 16.141 -18.406 -10.172 1 53.72 54 PRO B C 1
ATOM 1559 O O . PRO B 1 54 ? 14.93 -18.234 -9.984 1 53.72 54 PRO B O 1
ATOM 1562 N N . LYS B 1 55 ? 17.141 -17.797 -9.266 1 53.94 55 LYS B N 1
ATOM 1563 C CA . LYS B 1 55 ? 16.812 -16.531 -8.633 1 53.94 55 LYS B CA 1
ATOM 1564 C C . LYS B 1 55 ? 15.953 -15.664 -9.547 1 53.94 55 LYS B C 1
ATOM 1566 O O . LYS B 1 55 ? 16.359 -15.328 -10.656 1 53.94 55 LYS B O 1
ATOM 1571 N N . GLY B 1 56 ? 14.648 -15.93 -9.531 1 62.03 56 GLY B N 1
ATOM 1572 C CA . GLY B 1 56 ? 13.758 -15.227 -10.445 1 62.03 56 GLY B CA 1
ATOM 1573 C C . GLY B 1 56 ? 13.703 -13.734 -10.195 1 62.03 56 GLY B C 1
ATOM 1574 O O . GLY B 1 56 ? 14.266 -13.242 -9.219 1 62.03 56 GLY B O 1
ATOM 1575 N N . ASP B 1 57 ? 13.367 -13.07 -11.172 1 85.19 57 ASP B N 1
ATOM 1576 C CA . ASP B 1 57 ? 13.258 -11.617 -11.312 1 85.19 57 ASP B CA 1
ATOM 1577 C C . ASP B 1 57 ? 12.195 -11.047 -10.367 1 85.19 57 ASP B C 1
ATOM 1579 O O . ASP B 1 57 ? 11.844 -9.875 -10.469 1 85.19 57 ASP B O 1
ATOM 1583 N N . ALA B 1 58 ? 11.805 -11.961 -9.344 1 90.12 58 ALA B N 1
ATOM 1584 C CA . ALA B 1 58 ? 10.656 -11.516 -8.562 1 90.12 58 ALA B CA 1
ATOM 1585 C C . ALA B 1 58 ? 10.977 -10.25 -7.781 1 90.12 58 ALA B C 1
ATOM 1587 O O . ALA B 1 58 ? 10.227 -9.273 -7.832 1 90.12 58 ALA B O 1
ATOM 1588 N N . LEU B 1 59 ? 12.086 -10.297 -7.148 1 94.69 59 LEU B N 1
ATOM 1589 C CA . LEU B 1 59 ? 12.484 -9.141 -6.348 1 94.69 59 LEU B CA 1
ATOM 1590 C C . LEU B 1 59 ? 12.812 -7.945 -7.242 1 94.69 59 LEU B C 1
ATOM 1592 O O . LEU B 1 59 ? 12.539 -6.801 -6.879 1 94.69 59 LEU B O 1
ATOM 1596 N N . GLY B 1 60 ? 13.406 -8.258 -8.422 1 95 60 GLY B N 1
ATOM 1597 C CA . GLY B 1 60 ? 13.672 -7.195 -9.375 1 95 60 GLY B CA 1
ATOM 1598 C C . GLY B 1 60 ? 12.406 -6.531 -9.891 1 95 60 GLY B C 1
ATOM 1599 O O . GLY B 1 60 ? 12.359 -5.309 -10.039 1 95 60 GLY B O 1
ATOM 1600 N N . VAL B 1 61 ? 11.414 -7.32 -10.148 1 96.88 61 VAL B N 1
ATOM 1601 C CA . VAL B 1 61 ? 10.133 -6.789 -10.594 1 96.88 61 VAL B CA 1
ATOM 1602 C C . VAL B 1 61 ? 9.531 -5.895 -9.516 1 96.88 61 VAL B C 1
ATOM 1604 O O . VAL B 1 61 ? 9.047 -4.797 -9.805 1 96.88 61 VAL B O 1
ATOM 1607 N N . ALA B 1 62 ? 9.594 -6.348 -8.289 1 97.88 62 ALA B N 1
ATOM 1608 C CA . ALA B 1 62 ? 9.062 -5.578 -7.168 1 97.88 62 ALA B CA 1
ATOM 1609 C C . ALA B 1 62 ? 9.828 -4.273 -6.984 1 97.88 62 ALA B C 1
ATOM 1611 O O . ALA B 1 62 ? 9.234 -3.23 -6.699 1 97.88 62 ALA B O 1
ATOM 1612 N N . ARG B 1 63 ? 11.133 -4.352 -7.148 1 98.12 63 ARG B N 1
ATOM 1613 C CA . ARG B 1 63 ? 11.977 -3.162 -7.047 1 98.12 63 ARG B CA 1
ATOM 1614 C C . ARG B 1 63 ? 11.555 -2.109 -8.07 1 98.12 63 ARG B C 1
ATOM 1616 O O . ARG B 1 63 ? 11.328 -0.95 -7.719 1 98.12 63 ARG B O 1
ATOM 1623 N N . VAL B 1 64 ? 11.398 -2.521 -9.289 1 98.12 64 VAL B N 1
ATOM 1624 C CA . VAL B 1 64 ? 11.062 -1.589 -10.359 1 98.12 64 VAL B CA 1
ATOM 1625 C C . VAL B 1 64 ? 9.648 -1.047 -10.141 1 98.12 64 VAL B C 1
ATOM 1627 O O . VAL B 1 64 ? 9.398 0.145 -10.336 1 98.12 64 VAL B O 1
ATOM 1630 N N . ALA B 1 65 ? 8.734 -1.929 -9.711 1 98.69 65 ALA B N 1
ATOM 1631 C CA . ALA B 1 65 ? 7.375 -1.488 -9.414 1 98.69 65 ALA B CA 1
ATOM 1632 C C . ALA B 1 65 ? 7.371 -0.39 -8.359 1 98.69 65 ALA B C 1
ATOM 1634 O O . ALA B 1 65 ? 6.668 0.614 -8.5 1 98.69 65 ALA B O 1
ATOM 1635 N N . GLY B 1 66 ? 8.141 -0.571 -7.27 1 98.88 66 GLY B N 1
ATOM 1636 C CA . GLY B 1 66 ? 8.258 0.444 -6.234 1 98.88 66 GLY B CA 1
ATOM 1637 C C . GLY B 1 66 ? 8.789 1.766 -6.754 1 98.88 66 GLY B C 1
ATOM 1638 O O . GLY B 1 66 ? 8.258 2.828 -6.426 1 98.88 66 GLY B O 1
ATOM 1639 N N . ILE B 1 67 ? 9.812 1.683 -7.57 1 98.81 67 ILE B N 1
ATOM 1640 C CA . ILE B 1 67 ? 10.414 2.879 -8.141 1 98.81 67 ILE B CA 1
ATOM 1641 C C . ILE B 1 67 ? 9.375 3.625 -8.984 1 98.81 67 ILE B C 1
ATOM 1643 O O . ILE B 1 67 ? 9.211 4.84 -8.844 1 98.81 67 ILE B O 1
ATOM 1647 N N . MET B 1 68 ? 8.68 2.951 -9.797 1 98.62 68 MET B N 1
ATOM 1648 C CA . MET B 1 68 ? 7.695 3.57 -10.68 1 98.62 68 MET B CA 1
ATOM 1649 C C . MET B 1 68 ? 6.539 4.156 -9.875 1 98.62 68 MET B C 1
ATOM 1651 O O . MET B 1 68 ? 6.023 5.223 -10.211 1 98.62 68 MET B O 1
ATOM 1655 N N . ALA B 1 69 ? 6.215 3.461 -8.82 1 98.75 69 ALA B N 1
ATOM 1656 C CA . ALA B 1 69 ? 5.074 3.895 -8.016 1 98.75 69 ALA B CA 1
ATOM 1657 C C . ALA B 1 69 ? 5.375 5.215 -7.312 1 98.75 69 ALA B C 1
ATOM 1659 O O . ALA B 1 69 ? 4.48 6.047 -7.133 1 98.75 69 ALA B O 1
ATOM 1660 N N . ALA B 1 70 ? 6.598 5.387 -6.883 1 98.75 70 ALA B N 1
ATOM 1661 C CA . ALA B 1 70 ? 6.977 6.648 -6.254 1 98.75 70 ALA B CA 1
ATOM 1662 C C . ALA B 1 70 ? 6.602 7.836 -7.133 1 98.75 70 ALA B C 1
ATOM 1664 O O . ALA B 1 70 ? 6.164 8.875 -6.633 1 98.75 70 ALA B O 1
ATOM 1665 N N . LYS B 1 71 ? 6.691 7.66 -8.391 1 97.94 71 LYS B N 1
ATOM 1666 C CA . LYS B 1 71 ? 6.457 8.727 -9.367 1 97.94 71 LYS B CA 1
ATOM 1667 C C . LYS B 1 71 ? 4.961 8.93 -9.602 1 97.94 71 LYS B C 1
ATOM 1669 O O . LYS B 1 71 ? 4.559 9.922 -10.219 1 97.94 71 LYS B O 1
ATOM 1674 N N . GLN B 1 72 ? 4.141 8.047 -9.125 1 98 72 GLN B N 1
ATOM 1675 C CA . GLN B 1 72 ? 2.705 8.102 -9.367 1 98 72 GLN B CA 1
ATOM 1676 C C . GLN B 1 72 ? 1.945 8.508 -8.109 1 98 72 GLN B C 1
ATOM 1678 O O . GLN B 1 72 ? 0.717 8.406 -8.062 1 98 72 GLN B O 1
ATOM 1683 N N . THR B 1 73 ? 2.656 8.922 -7.078 1 98.69 73 THR B N 1
ATOM 1684 C CA . THR B 1 73 ? 2.07 9.172 -5.766 1 98.69 73 THR B CA 1
ATOM 1685 C C . THR B 1 73 ? 0.938 10.195 -5.863 1 98.69 73 THR B C 1
ATOM 1687 O O . THR B 1 73 ? -0.17 9.945 -5.383 1 98.69 73 THR B O 1
ATOM 1690 N N . PRO B 1 74 ? 1.104 11.328 -6.621 1 98.38 74 PRO B N 1
ATOM 1691 C CA . PRO B 1 74 ? 0.02 12.312 -6.645 1 98.38 74 PRO B CA 1
ATOM 1692 C C . PRO B 1 74 ? -1.197 11.836 -7.43 1 98.38 74 PRO B C 1
ATOM 1694 O O . PRO B 1 74 ? -2.301 12.352 -7.25 1 98.38 74 PRO B O 1
ATOM 1697 N N . THR B 1 75 ? -1.048 10.828 -8.289 1 97.88 75 THR B N 1
ATOM 1698 C CA . THR B 1 75 ? -2.166 10.25 -9.023 1 97.88 75 THR B CA 1
ATOM 1699 C C . THR B 1 75 ? -2.959 9.297 -8.133 1 97.88 75 THR B C 1
ATOM 1701 O O . THR B 1 75 ? -4.18 9.18 -8.273 1 97.88 75 THR B O 1
ATOM 1704 N N . LEU B 1 76 ? -2.326 8.656 -7.184 1 98.5 76 LEU B N 1
ATOM 1705 C CA . LEU B 1 76 ? -2.924 7.625 -6.348 1 98.5 76 LEU B CA 1
ATOM 1706 C C . LEU B 1 76 ? -3.533 8.234 -5.09 1 98.5 76 LEU B C 1
ATOM 1708 O O . LEU B 1 76 ? -4.602 7.805 -4.641 1 98.5 76 LEU B O 1
ATOM 1712 N N . ILE B 1 77 ? -2.795 9.188 -4.48 1 98.44 77 ILE B N 1
ATOM 1713 C CA . ILE B 1 77 ? -3.188 9.797 -3.211 1 98.44 77 ILE B CA 1
ATOM 1714 C C . ILE B 1 77 ? -3.727 11.203 -3.457 1 98.44 77 ILE B C 1
ATOM 1716 O O . ILE B 1 77 ? -2.961 12.125 -3.746 1 98.44 77 ILE B O 1
ATOM 1720 N N . PRO B 1 78 ? -4.973 11.32 -3.154 1 97 78 PRO B N 1
ATOM 1721 C CA . PRO B 1 78 ? -5.559 12.648 -3.361 1 97 78 PRO B CA 1
ATOM 1722 C C . PRO B 1 78 ? -4.883 13.727 -2.52 1 97 78 PRO B C 1
ATOM 1724 O O . PRO B 1 78 ? -4.453 13.461 -1.394 1 97 78 PRO B O 1
ATOM 1727 N N . LEU B 1 79 ? -4.762 14.906 -3.109 1 96 79 LEU B N 1
ATOM 1728 C CA . LEU B 1 79 ? -4.324 16.125 -2.432 1 96 79 LEU B CA 1
ATOM 1729 C C . LEU B 1 79 ? -2.801 16.188 -2.363 1 96 79 LEU B C 1
ATOM 1731 O O . LEU B 1 79 ? -2.24 17.188 -1.917 1 96 79 LEU B O 1
ATOM 1735 N N . CYS B 1 80 ? -2.068 15.055 -2.666 1 97.88 80 CYS B N 1
ATOM 1736 C CA . CYS B 1 80 ? -0.614 15.133 -2.754 1 97.88 80 CYS B CA 1
ATOM 1737 C C . CYS B 1 80 ? -0.183 16.047 -3.889 1 97.88 80 CYS B C 1
ATOM 1739 O O . CYS B 1 80 ? -0.824 16.094 -4.941 1 97.88 80 CYS B O 1
ATOM 1741 N N . HIS B 1 81 ? 0.803 16.75 -3.74 1 97.94 81 HIS B N 1
ATOM 1742 C CA . HIS B 1 81 ? 1.374 17.625 -4.77 1 97.94 81 HIS B CA 1
ATOM 1743 C C . HIS B 1 81 ? 2.201 16.812 -5.766 1 97.94 81 HIS B C 1
ATOM 1745 O O . HIS B 1 81 ? 2.912 15.891 -5.383 1 97.94 81 HIS B O 1
ATOM 1751 N N . PRO B 1 82 ? 2.146 17.125 -7.023 1 97.19 82 PRO B N 1
ATOM 1752 C CA . PRO B 1 82 ? 3.133 16.578 -7.953 1 97.19 82 PRO B CA 1
ATOM 1753 C C . PRO B 1 82 ? 4.539 17.125 -7.715 1 97.19 82 PRO B C 1
ATOM 1755 O O . PRO B 1 82 ? 4.723 18.344 -7.609 1 97.19 82 PRO B O 1
ATOM 1758 N N . LEU B 1 83 ? 5.484 16.281 -7.543 1 96.94 83 LEU B N 1
ATOM 1759 C CA . LEU B 1 83 ? 6.848 16.703 -7.211 1 96.94 83 LEU B CA 1
ATOM 1760 C C . LEU B 1 83 ? 7.836 16.188 -8.25 1 96.94 83 LEU B C 1
ATOM 1762 O O . LEU B 1 83 ? 7.629 15.125 -8.844 1 96.94 83 LEU B O 1
ATOM 1766 N N . SER B 1 84 ? 8.859 16.953 -8.406 1 96.38 84 SER B N 1
ATOM 1767 C CA . SER B 1 84 ? 9.992 16.469 -9.188 1 96.38 84 SER B CA 1
ATOM 1768 C C . SER B 1 84 ? 10.867 15.531 -8.367 1 96.38 84 SER B C 1
ATOM 1770 O O . SER B 1 84 ? 11.617 15.969 -7.496 1 96.38 84 SER B O 1
ATOM 1772 N N . ILE B 1 85 ? 10.797 14.297 -8.633 1 98 85 ILE B N 1
ATOM 1773 C CA . ILE B 1 85 ? 11.594 13.297 -7.934 1 98 85 ILE B CA 1
ATOM 1774 C C . ILE B 1 85 ? 12.992 13.219 -8.555 1 98 85 ILE B C 1
ATOM 1776 O O . ILE B 1 85 ? 13.125 13.047 -9.766 1 98 85 ILE B O 1
ATOM 1780 N N . SER B 1 86 ? 14 13.344 -7.723 1 98.12 86 SER B N 1
ATOM 1781 C CA . SER B 1 86 ? 15.367 13.352 -8.242 1 98.12 86 SER B CA 1
ATOM 1782 C C . SER B 1 86 ? 16.016 11.977 -8.117 1 98.12 86 SER B C 1
ATOM 1784 O O . SER B 1 86 ? 17.016 11.695 -8.789 1 98.12 86 SER B O 1
ATOM 1786 N N . GLY B 1 87 ? 15.531 11.203 -7.277 1 98.75 87 GLY B N 1
ATOM 1787 C CA . GLY B 1 87 ? 16.078 9.875 -7.098 1 98.75 87 GLY B CA 1
ATOM 1788 C C . GLY B 1 87 ? 15.188 8.969 -6.266 1 98.75 87 GLY B C 1
ATOM 1789 O O . GLY B 1 87 ? 14.555 9.422 -5.309 1 98.75 87 GLY B O 1
ATOM 1790 N N . VAL B 1 88 ? 15.141 7.742 -6.609 1 98.88 88 VAL B N 1
ATOM 1791 C CA . VAL B 1 88 ? 14.438 6.707 -5.859 1 98.88 88 VAL B CA 1
ATOM 1792 C C . VAL B 1 88 ? 15.297 5.445 -5.789 1 98.88 88 VAL B C 1
ATOM 1794 O O . VAL B 1 88 ? 15.828 4.992 -6.805 1 98.88 88 VAL B O 1
ATOM 1797 N N . SER B 1 89 ? 15.477 4.977 -4.629 1 98.88 89 SER B N 1
ATOM 1798 C CA . SER B 1 89 ? 16.062 3.66 -4.422 1 98.88 89 SER B CA 1
ATOM 1799 C C . SER B 1 89 ? 15.133 2.746 -3.645 1 98.88 89 SER B C 1
ATOM 1801 O O . SER B 1 89 ? 14.461 3.186 -2.705 1 98.88 89 SER B O 1
ATOM 1803 N N . VAL B 1 90 ? 15.016 1.537 -4.09 1 98.88 90 VAL B N 1
ATOM 1804 C CA . VAL B 1 90 ? 14.219 0.515 -3.414 1 98.88 90 VAL B CA 1
ATOM 1805 C C . VAL B 1 90 ? 15.055 -0.751 -3.234 1 98.88 90 VAL B C 1
ATOM 1807 O O . VAL B 1 90 ? 15.578 -1.3 -4.203 1 98.88 90 VAL B O 1
ATOM 1810 N N . ASP B 1 91 ? 15.156 -1.173 -2.01 1 98.56 91 ASP B N 1
ATOM 1811 C CA . ASP B 1 91 ? 15.891 -2.385 -1.666 1 98.56 91 ASP B CA 1
ATOM 1812 C C . ASP B 1 91 ? 14.961 -3.443 -1.075 1 98.56 91 ASP B C 1
ATOM 1814 O O . ASP B 1 91 ? 14.078 -3.125 -0.282 1 98.56 91 ASP B O 1
ATOM 1818 N N . LEU B 1 92 ? 15.156 -4.652 -1.556 1 97.88 92 LEU B N 1
ATOM 1819 C CA . LEU B 1 92 ? 14.422 -5.789 -1.01 1 97.88 92 LEU B CA 1
ATOM 1820 C C . LEU B 1 92 ? 15.383 -6.867 -0.518 1 97.88 92 LEU B C 1
ATOM 1822 O O . LEU B 1 92 ? 16.391 -7.141 -1.16 1 97.88 92 LEU B O 1
ATOM 1826 N N . GLU B 1 93 ? 15.031 -7.383 0.624 1 96.88 93 GLU B N 1
ATOM 1827 C CA . GLU B 1 93 ? 15.844 -8.453 1.21 1 96.88 93 GLU B CA 1
ATOM 1828 C C . GLU B 1 93 ? 14.961 -9.578 1.744 1 96.88 93 GLU B C 1
ATOM 1830 O O . GLU B 1 93 ? 14.047 -9.336 2.539 1 96.88 93 GLU B O 1
ATOM 1835 N N . VAL B 1 94 ? 15.266 -10.805 1.317 1 96.44 94 VAL B N 1
ATOM 1836 C CA . VAL B 1 94 ? 14.609 -11.977 1.89 1 96.44 94 VAL B CA 1
ATOM 1837 C C . VAL B 1 94 ? 15.266 -12.336 3.225 1 96.44 94 VAL B C 1
ATOM 1839 O O . VAL B 1 94 ? 16.484 -12.445 3.318 1 96.44 94 VAL B O 1
ATOM 1842 N N . THR B 1 95 ? 14.453 -12.453 4.227 1 96.06 95 THR B N 1
ATOM 1843 C CA . THR B 1 95 ? 15.023 -12.711 5.547 1 96.06 95 THR B CA 1
ATOM 1844 C C . THR B 1 95 ? 14.156 -13.695 6.324 1 96.06 95 THR B C 1
ATOM 1846 O O . THR B 1 95 ? 12.992 -13.93 5.973 1 96.06 95 THR B O 1
ATOM 1849 N N . ASP B 1 96 ? 14.719 -14.359 7.297 1 94.5 96 ASP B N 1
ATOM 1850 C CA . ASP B 1 96 ? 14.023 -15.266 8.203 1 94.5 96 ASP B CA 1
ATOM 1851 C C . ASP B 1 96 ? 13.961 -14.688 9.617 1 94.5 96 ASP B C 1
ATOM 1853 O O . ASP B 1 96 ? 13.406 -15.305 10.523 1 94.5 96 ASP B O 1
ATOM 1857 N N . ASP B 1 97 ? 14.555 -13.656 9.82 1 89.88 97 ASP B N 1
ATOM 1858 C CA . ASP B 1 97 ? 14.656 -13.016 11.133 1 89.88 97 ASP B CA 1
ATOM 1859 C C . ASP B 1 97 ? 13.875 -11.703 11.156 1 89.88 97 ASP B C 1
ATOM 1861 O O . ASP B 1 97 ? 14.117 -10.812 10.344 1 89.88 97 ASP B O 1
ATOM 1865 N N . PRO B 1 98 ? 13.047 -11.578 12.023 1 92.25 98 PRO B N 1
ATOM 1866 C CA . PRO B 1 98 ? 12.633 -12.492 13.086 1 92.25 98 PRO B CA 1
ATOM 1867 C C . PRO B 1 98 ? 11.719 -13.609 12.578 1 92.25 98 PRO B C 1
ATOM 1869 O O . PRO B 1 98 ? 11.523 -14.617 13.258 1 92.25 98 PRO B O 1
ATOM 1872 N N . GLU B 1 99 ? 11.07 -13.469 11.484 1 96.44 99 GLU B N 1
ATOM 1873 C CA . GLU B 1 99 ? 10.219 -14.445 10.82 1 96.44 99 GLU B CA 1
ATOM 1874 C C . GLU B 1 99 ? 10.359 -14.367 9.305 1 96.44 99 GLU B C 1
ATOM 1876 O O . GLU B 1 99 ? 10.867 -13.375 8.781 1 96.44 99 GLU B O 1
ATOM 1881 N N . PRO B 1 100 ? 10.062 -15.438 8.617 1 98.06 100 PRO B N 1
ATOM 1882 C CA . PRO B 1 100 ? 10.188 -15.406 7.156 1 98.06 100 PRO B CA 1
ATOM 1883 C C . PRO B 1 100 ? 9.469 -14.227 6.523 1 98.06 100 PRO B C 1
ATOM 1885 O O . PRO B 1 100 ? 8.258 -14.055 6.719 1 98.06 100 PRO B O 1
ATOM 1888 N N . SER B 1 101 ? 10.195 -13.398 5.824 1 98.56 101 SER B N 1
ATOM 1889 C CA . SER B 1 101 ? 9.625 -12.188 5.246 1 98.56 101 SER B CA 1
ATOM 1890 C C . SER B 1 101 ? 10.523 -11.617 4.152 1 98.56 101 SER B C 1
ATOM 1892 O O . SER B 1 101 ? 11.656 -12.078 3.967 1 98.56 101 SER B O 1
ATOM 1894 N N . VAL B 1 102 ? 9.969 -10.766 3.359 1 97.88 102 VAL B N 1
ATOM 1895 C CA . VAL B 1 102 ? 10.719 -9.883 2.475 1 97.88 102 VAL B CA 1
ATOM 1896 C C . VAL B 1 102 ? 10.727 -8.461 3.043 1 97.88 102 VAL B C 1
ATOM 1898 O O . VAL B 1 102 ? 9.672 -7.816 3.121 1 97.88 102 VAL B O 1
A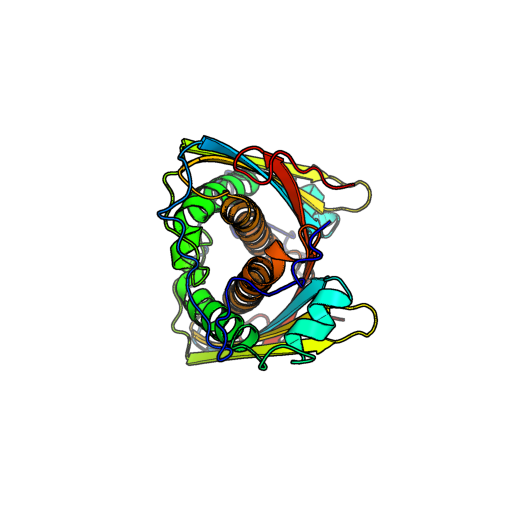TOM 1901 N N . ALA B 1 103 ? 11.891 -8.008 3.475 1 98.69 103 ALA B N 1
ATOM 1902 C CA . ALA B 1 103 ? 12.031 -6.637 3.951 1 98.69 103 ALA B CA 1
ATOM 1903 C C . ALA B 1 103 ? 12.219 -5.668 2.787 1 98.69 103 ALA B C 1
ATOM 1905 O O . ALA B 1 103 ? 12.938 -5.973 1.828 1 98.69 103 ALA B O 1
ATOM 1906 N N . ILE B 1 104 ? 11.57 -4.512 2.869 1 98.81 104 ILE B N 1
ATOM 1907 C CA . ILE B 1 104 ? 11.633 -3.506 1.815 1 98.81 104 ILE B CA 1
ATOM 1908 C C . ILE B 1 104 ? 12.016 -2.154 2.414 1 98.81 104 ILE B C 1
ATOM 1910 O O . ILE B 1 104 ? 11.5 -1.768 3.467 1 98.81 104 ILE B O 1
ATOM 1914 N N . ARG B 1 105 ? 12.883 -1.498 1.797 1 98.94 105 ARG B N 1
ATOM 1915 C CA . ARG B 1 105 ? 13.273 -0.138 2.154 1 98.94 105 ARG B CA 1
ATOM 1916 C C . ARG B 1 105 ? 13.359 0.75 0.917 1 98.94 105 ARG B C 1
ATOM 1918 O O . ARG B 1 105 ? 13.914 0.346 -0.108 1 98.94 105 ARG B O 1
ATOM 1925 N N . ALA B 1 106 ? 12.781 1.943 0.979 1 98.94 106 ALA B N 1
ATOM 1926 C CA . ALA B 1 106 ? 12.82 2.891 -0.132 1 98.94 106 ALA B CA 1
ATOM 1927 C C . ALA B 1 106 ? 13.281 4.266 0.338 1 98.94 106 ALA B C 1
ATOM 1929 O O . ALA B 1 106 ? 12.898 4.723 1.415 1 98.94 106 ALA B O 1
ATOM 1930 N N . THR B 1 107 ? 14.102 4.871 -0.417 1 98.94 107 THR B N 1
ATOM 1931 C CA . THR B 1 107 ? 14.523 6.25 -0.199 1 98.94 107 THR B CA 1
ATOM 1932 C C . THR B 1 107 ? 14.234 7.102 -1.431 1 98.94 107 THR B C 1
ATOM 1934 O O . THR B 1 107 ? 14.555 6.711 -2.555 1 98.94 107 THR B O 1
ATOM 1937 N N . VAL B 1 108 ? 13.617 8.242 -1.21 1 98.94 108 VAL B N 1
ATOM 1938 C CA . VAL B 1 108 ? 13.242 9.148 -2.287 1 98.94 108 VAL B CA 1
ATOM 1939 C C . VAL B 1 108 ? 13.828 10.539 -2.021 1 98.94 108 VAL B C 1
ATOM 1941 O O . VAL B 1 108 ? 13.875 10.992 -0.876 1 98.94 108 VAL B O 1
ATOM 1944 N N . LYS B 1 109 ? 14.234 11.148 -3.057 1 98.75 109 LYS B N 1
ATOM 1945 C CA . LYS B 1 109 ? 14.852 12.469 -2.979 1 98.75 109 LYS B CA 1
ATOM 1946 C C . LYS B 1 109 ? 14.172 13.453 -3.928 1 98.75 109 LYS B C 1
ATOM 1948 O O . LYS B 1 109 ? 13.75 13.07 -5.02 1 98.75 109 LYS B O 1
ATOM 1953 N N . THR B 1 110 ? 14.07 14.688 -3.449 1 98.25 110 THR B N 1
ATOM 1954 C CA . THR B 1 110 ? 13.547 15.766 -4.285 1 98.25 110 THR B CA 1
ATOM 1955 C C . THR B 1 110 ? 14.18 17.109 -3.896 1 98.25 110 THR B C 1
ATOM 1957 O O . THR B 1 110 ? 14.844 17.203 -2.863 1 98.25 110 THR B O 1
ATOM 1960 N N . THR B 1 111 ? 14.148 18.031 -4.75 1 97.69 111 THR B N 1
ATOM 1961 C CA . THR B 1 111 ? 14.359 19.453 -4.473 1 97.69 111 THR B CA 1
ATOM 1962 C C . THR B 1 111 ? 13.109 20.266 -4.812 1 97.69 111 THR B C 1
ATOM 1964 O O . THR B 1 111 ? 12.883 20.609 -5.973 1 97.69 111 THR B O 1
ATOM 1967 N N . ASP B 1 112 ? 12.312 20.453 -3.811 1 96.94 112 ASP B N 1
ATOM 1968 C CA . ASP B 1 112 ? 11 21.047 -4.031 1 96.94 112 ASP B CA 1
ATOM 1969 C C . ASP B 1 112 ? 10.445 21.641 -2.74 1 96.94 112 ASP B C 1
ATOM 1971 O O . ASP B 1 112 ? 11.188 21.875 -1.785 1 96.94 112 ASP B O 1
ATOM 1975 N N . ARG B 1 113 ? 9.203 22 -2.635 1 96.19 113 ARG B N 1
ATOM 1976 C CA . ARG B 1 113 ? 8.625 22.844 -1.589 1 96.19 113 ARG B CA 1
ATOM 1977 C C . ARG B 1 113 ? 8.008 21.984 -0.486 1 96.19 113 ARG B C 1
ATOM 1979 O O . ARG B 1 113 ? 7.672 22.484 0.586 1 96.19 113 ARG B O 1
ATOM 1986 N N . THR B 1 114 ? 7.848 20.656 -0.693 1 95.19 114 THR B N 1
ATOM 1987 C CA . THR B 1 114 ? 7.289 19.781 0.327 1 95.19 114 THR B CA 1
ATOM 1988 C C . THR B 1 114 ? 7.977 18.422 0.302 1 95.19 114 THR B C 1
ATOM 1990 O O . THR B 1 114 ? 8.719 18.109 -0.632 1 95.19 114 THR B O 1
ATOM 1993 N N . GLY B 1 115 ? 7.77 17.672 1.364 1 95.75 115 GLY B N 1
ATOM 1994 C CA . GLY B 1 115 ? 8.516 16.438 1.562 1 95.75 115 GLY B CA 1
ATOM 1995 C C . GLY B 1 115 ? 8.062 15.312 0.656 1 95.75 115 GLY B C 1
ATOM 1996 O O . GLY B 1 115 ? 7.062 15.445 -0.056 1 95.75 115 GLY B O 1
ATOM 1997 N N . VAL B 1 116 ? 8.852 14.227 0.65 1 98.06 116 VAL B N 1
ATOM 1998 C CA . VAL B 1 116 ? 8.617 13.086 -0.226 1 98.06 116 VAL B CA 1
ATOM 1999 C C . VAL B 1 116 ? 8.305 11.852 0.612 1 98.06 116 VAL B C 1
ATOM 2001 O O . VAL B 1 116 ? 8.602 10.727 0.207 1 98.06 116 VAL B O 1
ATOM 2004 N N . GLU B 1 117 ? 7.766 12.039 1.854 1 98.56 117 GLU B N 1
ATOM 2005 C CA . GLU B 1 117 ? 7.414 10.914 2.713 1 98.56 117 GLU B CA 1
ATOM 2006 C C . GLU B 1 117 ? 6.402 9.992 2.035 1 98.56 117 GLU B C 1
ATOM 2008 O O . GLU B 1 117 ? 6.547 8.773 2.068 1 98.56 117 GLU B O 1
ATOM 2013 N N . MET B 1 118 ? 5.418 10.602 1.386 1 98.81 118 MET B N 1
ATOM 2014 C CA . MET B 1 118 ? 4.359 9.805 0.773 1 98.81 118 MET B CA 1
ATOM 2015 C C . MET B 1 118 ? 4.887 9.039 -0.434 1 98.81 118 MET B C 1
ATOM 2017 O O . MET B 1 118 ? 4.453 7.914 -0.695 1 98.81 118 MET B O 1
ATOM 2021 N N . GLU B 1 119 ? 5.812 9.648 -1.164 1 98.94 119 GLU B N 1
ATOM 2022 C CA . GLU B 1 119 ? 6.453 8.945 -2.271 1 98.94 119 GLU B CA 1
ATOM 2023 C C . GLU B 1 119 ? 7.211 7.719 -1.779 1 98.94 119 GLU B C 1
ATOM 2025 O O . GLU B 1 119 ? 7.145 6.652 -2.395 1 98.94 119 GLU B O 1
ATOM 2030 N N . ALA B 1 120 ? 7.945 7.895 -0.646 1 98.94 120 ALA B N 1
ATOM 2031 C CA . ALA B 1 120 ? 8.68 6.766 -0.076 1 98.94 120 ALA B CA 1
ATOM 2032 C C . ALA B 1 120 ? 7.719 5.672 0.387 1 98.94 120 ALA B C 1
ATOM 2034 O O . ALA B 1 120 ? 7.938 4.488 0.109 1 98.94 120 ALA B O 1
ATOM 2035 N N . LEU B 1 121 ? 6.672 6.047 1.068 1 99 121 LEU B N 1
ATOM 2036 C CA . LEU B 1 121 ? 5.668 5.102 1.548 1 99 121 LEU B CA 1
ATOM 2037 C C . LEU B 1 121 ? 4.988 4.395 0.382 1 99 121 LEU B C 1
ATOM 2039 O O . LEU B 1 121 ? 4.746 3.186 0.44 1 99 121 LEU B O 1
ATOM 2043 N N . THR B 1 122 ? 4.676 5.125 -0.658 1 98.94 122 THR B N 1
ATOM 2044 C CA . THR B 1 122 ? 4.031 4.555 -1.835 1 98.94 122 THR B CA 1
ATOM 2045 C C . THR B 1 122 ? 4.949 3.539 -2.514 1 98.94 122 THR B C 1
ATOM 2047 O O . THR B 1 122 ? 4.5 2.465 -2.918 1 98.94 122 THR B O 1
ATOM 2050 N N . ALA B 1 123 ? 6.215 3.883 -2.625 1 98.94 123 ALA B N 1
ATOM 2051 C CA . ALA B 1 123 ? 7.191 2.963 -3.201 1 98.94 123 ALA B CA 1
ATOM 2052 C C . ALA B 1 123 ? 7.211 1.638 -2.443 1 98.94 123 ALA B C 1
ATOM 2054 O O . ALA B 1 123 ? 7.105 0.568 -3.049 1 98.94 123 ALA B O 1
ATOM 2055 N N . VAL B 1 124 ? 7.297 1.73 -1.129 1 99 124 VAL B N 1
ATOM 2056 C CA . VAL B 1 124 ? 7.344 0.536 -0.292 1 99 124 VAL B CA 1
ATOM 2057 C C . VAL B 1 124 ? 6.051 -0.258 -0.45 1 99 124 VAL B C 1
ATOM 2059 O O . VAL B 1 124 ? 6.078 -1.483 -0.592 1 99 124 VAL B O 1
ATOM 2062 N N . SER B 1 125 ? 4.898 0.394 -0.45 1 99 125 SER B N 1
ATOM 2063 C CA . SER B 1 125 ? 3.594 -0.254 -0.5 1 99 125 SER B CA 1
ATOM 2064 C C . SER B 1 125 ? 3.41 -1.027 -1.802 1 99 125 SER B C 1
ATOM 2066 O O . SER B 1 125 ? 2.988 -2.186 -1.787 1 99 125 SER B O 1
ATOM 2068 N N . VAL B 1 126 ? 3.76 -0.413 -2.908 1 98.94 126 VAL B N 1
ATOM 2069 C CA . VAL B 1 126 ? 3.543 -1.06 -4.199 1 98.94 126 VAL B CA 1
ATOM 2070 C C . VAL B 1 126 ? 4.562 -2.18 -4.395 1 98.94 126 VAL B C 1
ATOM 2072 O O . VAL B 1 126 ? 4.242 -3.229 -4.953 1 98.94 126 VAL B O 1
ATOM 2075 N N . ALA B 1 127 ? 5.812 -1.96 -3.93 1 98.94 127 ALA B N 1
ATOM 2076 C CA . ALA B 1 127 ? 6.77 -3.061 -3.953 1 98.94 127 ALA B CA 1
ATOM 2077 C C . ALA B 1 127 ? 6.25 -4.258 -3.162 1 98.94 127 ALA B C 1
ATOM 2079 O O . ALA B 1 127 ? 6.352 -5.402 -3.615 1 98.94 127 ALA B O 1
ATOM 2080 N N . ALA B 1 128 ? 5.699 -3.979 -2.014 1 98.94 128 ALA B N 1
ATOM 2081 C CA . ALA B 1 128 ? 5.152 -5.035 -1.165 1 98.94 128 ALA B CA 1
ATOM 2082 C C . ALA B 1 128 ? 4.008 -5.762 -1.863 1 98.94 128 ALA B C 1
ATOM 2084 O O . ALA B 1 128 ? 3.959 -6.992 -1.871 1 98.94 128 ALA B O 1
ATOM 2085 N N . LEU B 1 129 ? 3.09 -5.012 -2.477 1 98.94 129 LEU B N 1
ATOM 2086 C CA . LEU B 1 129 ? 1.982 -5.609 -3.215 1 98.94 129 LEU B CA 1
ATOM 2087 C C . LEU B 1 129 ? 2.496 -6.484 -4.352 1 98.94 129 LEU B C 1
ATOM 2089 O O . LEU B 1 129 ? 1.93 -7.547 -4.629 1 98.94 129 LEU B O 1
ATOM 2093 N N . THR B 1 130 ? 3.539 -6.008 -4.988 1 98.69 130 THR B N 1
ATOM 2094 C CA . THR B 1 130 ? 4.113 -6.77 -6.094 1 98.69 130 THR B CA 1
ATOM 2095 C C . THR B 1 130 ? 4.703 -8.086 -5.594 1 98.69 130 THR B C 1
ATOM 2097 O O . THR B 1 130 ? 4.547 -9.125 -6.234 1 98.69 130 THR B O 1
ATOM 2100 N N . VAL B 1 131 ? 5.375 -8.047 -4.422 1 98 131 VAL B N 1
ATOM 2101 C CA . VAL B 1 131 ? 5.855 -9.281 -3.814 1 98 131 VAL B CA 1
ATOM 2102 C C . VAL B 1 131 ? 4.68 -10.227 -3.574 1 98 131 VAL B C 1
ATOM 2104 O O . VAL B 1 131 ? 4.754 -11.414 -3.906 1 98 131 VAL B O 1
ATOM 2107 N N . VAL B 1 132 ? 3.564 -9.734 -3.051 1 98.56 132 VAL B N 1
ATOM 2108 C CA . VAL B 1 132 ? 2.393 -10.555 -2.779 1 98.56 132 VAL B CA 1
ATOM 2109 C C . VAL B 1 132 ? 1.9 -11.195 -4.074 1 98.56 132 VAL B C 1
ATOM 2111 O O . VAL B 1 132 ? 1.618 -12.398 -4.109 1 98.56 132 VAL B O 1
ATOM 2114 N N . ASP B 1 133 ? 1.817 -10.453 -5.102 1 97.88 133 ASP B N 1
ATOM 2115 C CA . ASP B 1 133 ? 1.357 -10.984 -6.379 1 97.88 133 ASP B CA 1
ATOM 2116 C C . ASP B 1 133 ? 2.248 -12.133 -6.848 1 97.88 133 ASP B C 1
ATOM 2118 O O . ASP B 1 133 ? 1.755 -13.141 -7.355 1 97.88 133 ASP B O 1
ATOM 2122 N N . MET B 1 134 ? 3.551 -11.906 -6.68 1 95.25 134 MET B N 1
ATOM 2123 C CA . MET B 1 134 ? 4.531 -12.891 -7.137 1 95.25 134 MET B CA 1
ATOM 2124 C C . MET B 1 134 ? 4.391 -14.195 -6.367 1 95.25 134 MET B C 1
ATOM 2126 O O . MET B 1 134 ? 4.688 -15.273 -6.898 1 95.25 134 MET B O 1
ATOM 2130 N N . VAL B 1 135 ? 3.926 -14.148 -5.129 1 94.75 135 VAL B N 1
ATOM 2131 C CA . VAL B 1 135 ? 4.062 -15.344 -4.305 1 94.75 135 VAL B CA 1
ATOM 2132 C C . VAL B 1 135 ? 2.68 -15.898 -3.969 1 94.75 135 VAL B C 1
ATOM 2134 O O . VAL B 1 135 ? 2.564 -16.953 -3.348 1 94.75 135 VAL B O 1
ATOM 2137 N N . LYS B 1 136 ? 1.568 -15.281 -4.383 1 94.5 136 LYS B N 1
ATOM 2138 C CA . LYS B 1 136 ? 0.229 -15.586 -3.889 1 94.5 136 LYS B CA 1
ATOM 2139 C C . LYS B 1 136 ? -0.225 -16.969 -4.355 1 94.5 136 LYS B C 1
ATOM 2141 O O . LYS B 1 136 ? -1.106 -17.578 -3.742 1 94.5 136 LYS B O 1
ATOM 2146 N N . ALA B 1 137 ? 0.349 -17.531 -5.398 1 92.19 137 ALA B N 1
ATOM 2147 C CA . ALA B 1 137 ? 0.028 -18.891 -5.832 1 92.19 137 ALA B CA 1
ATOM 2148 C C . ALA B 1 137 ? 0.53 -19.922 -4.824 1 92.19 137 ALA B C 1
ATOM 2150 O O . ALA B 1 137 ? -0.027 -21.016 -4.715 1 92.19 137 ALA B O 1
ATOM 2151 N N . VAL B 1 138 ? 1.54 -19.578 -4.082 1 93.06 138 VAL B N 1
ATOM 2152 C CA . VAL B 1 138 ? 2.162 -20.5 -3.129 1 93.06 138 VAL B CA 1
ATOM 2153 C C . VAL B 1 138 ? 1.711 -20.156 -1.711 1 93.06 138 VAL B C 1
ATOM 2155 O O . VAL B 1 138 ? 1.589 -21.047 -0.86 1 93.06 138 VAL B O 1
ATOM 2158 N N . ASP B 1 139 ? 1.488 -18.938 -1.458 1 95.75 139 ASP B N 1
ATOM 2159 C CA . ASP B 1 139 ? 1.15 -18.453 -0.122 1 95.75 139 ASP B CA 1
ATOM 2160 C C . ASP B 1 139 ? 0.013 -17.438 -0.177 1 95.75 139 ASP B C 1
ATOM 2162 O O . ASP B 1 139 ? 0.256 -16.234 -0.248 1 95.75 139 ASP B O 1
ATOM 2166 N N . LYS B 1 140 ? -1.176 -17.828 -0.003 1 96.19 140 LYS B N 1
ATOM 2167 C CA . LYS B 1 140 ? -2.363 -16.984 -0.05 1 96.19 140 LYS B CA 1
ATOM 2168 C C . LYS B 1 140 ? -2.48 -16.141 1.209 1 96.19 140 LYS B C 1
ATOM 2170 O O . LYS B 1 140 ? -3.227 -15.156 1.233 1 96.19 140 LYS B O 1
ATOM 2175 N N . ALA B 1 141 ? -1.715 -16.5 2.246 1 98 141 ALA B N 1
ATOM 2176 C CA . ALA B 1 141 ? -1.902 -15.867 3.553 1 98 141 ALA B CA 1
ATOM 2177 C C . ALA B 1 141 ? -0.852 -14.789 3.803 1 98 141 ALA B C 1
ATOM 2179 O O . ALA B 1 141 ? -0.705 -14.305 4.926 1 98 141 ALA B O 1
ATOM 2180 N N . ALA B 1 142 ? -0.069 -14.438 2.785 1 98.5 142 ALA B N 1
ATOM 2181 C CA . ALA B 1 142 ? 0.932 -13.383 2.932 1 98.5 142 ALA B CA 1
ATOM 2182 C C . ALA B 1 142 ? 0.312 -12.117 3.51 1 98.5 142 ALA B C 1
ATOM 2184 O O . ALA B 1 142 ? -0.86 -11.82 3.264 1 98.5 142 ALA B O 1
ATOM 2185 N N . VAL B 1 143 ? 1.085 -11.336 4.32 1 98.94 143 VAL B N 1
ATOM 2186 C CA . VAL B 1 143 ? 0.606 -10.133 4.992 1 98.94 143 VAL B CA 1
ATOM 2187 C C . VAL B 1 143 ? 1.599 -8.992 4.777 1 98.94 143 VAL B C 1
ATOM 2189 O O . VAL B 1 143 ? 2.797 -9.148 5.027 1 98.94 143 VAL B O 1
ATOM 2192 N N . VAL B 1 144 ? 1.164 -7.859 4.25 1 98.94 144 VAL B N 1
ATOM 2193 C CA . VAL B 1 144 ? 1.963 -6.637 4.203 1 98.94 144 VAL B CA 1
ATOM 2194 C C . VAL B 1 144 ? 1.867 -5.91 5.543 1 98.94 144 VAL B C 1
ATOM 2196 O O . VAL B 1 144 ? 0.769 -5.68 6.055 1 98.94 144 VAL B O 1
ATOM 2199 N N . THR B 1 145 ? 3.027 -5.559 6.109 1 98.81 145 THR B N 1
ATOM 2200 C CA . THR B 1 145 ? 2.982 -4.988 7.453 1 98.81 145 THR B CA 1
ATOM 2201 C C . THR B 1 145 ? 4.117 -3.988 7.656 1 98.81 145 THR B C 1
ATOM 2203 O O . THR B 1 145 ? 5.039 -3.912 6.84 1 98.81 145 THR B O 1
ATOM 2206 N N . ASP B 1 146 ? 3.975 -3.166 8.641 1 98.69 146 ASP B N 1
ATOM 2207 C CA . ASP B 1 146 ? 5.012 -2.295 9.188 1 98.69 146 ASP B CA 1
ATOM 2208 C C . ASP B 1 146 ? 5.473 -1.272 8.148 1 98.69 146 ASP B C 1
ATOM 2210 O O . ASP B 1 146 ? 6.664 -0.983 8.039 1 98.69 146 ASP B O 1
ATOM 2214 N N . ILE B 1 147 ? 4.562 -0.795 7.332 1 98.94 147 ILE B N 1
ATOM 2215 C CA . ILE B 1 147 ? 4.914 0.28 6.41 1 98.94 147 ILE B CA 1
ATOM 2216 C C . ILE B 1 147 ? 4.914 1.614 7.148 1 98.94 147 ILE B C 1
ATOM 2218 O O . ILE B 1 147 ? 3.881 2.045 7.668 1 98.94 147 ILE B O 1
ATOM 2222 N N . ARG B 1 148 ? 6.035 2.246 7.156 1 98.94 148 ARG B N 1
ATOM 2223 C CA . ARG B 1 148 ? 6.199 3.41 8.016 1 98.94 148 ARG B CA 1
ATOM 2224 C C . ARG B 1 148 ? 7.379 4.266 7.566 1 98.94 148 ARG B C 1
ATOM 2226 O O . ARG B 1 148 ? 8.297 3.768 6.91 1 98.94 148 ARG B O 1
ATOM 2233 N N . VAL B 1 149 ? 7.344 5.531 7.898 1 98.94 149 VAL B N 1
ATOM 2234 C CA . VAL B 1 149 ? 8.469 6.422 7.656 1 98.94 149 VAL B CA 1
ATOM 2235 C C . VAL B 1 149 ? 9.57 6.156 8.68 1 98.94 149 VAL B C 1
ATOM 2237 O O . VAL B 1 149 ? 9.297 5.996 9.867 1 98.94 149 VAL B O 1
ATOM 2240 N N . GLU B 1 150 ? 10.789 6.027 8.188 1 98.88 150 GLU B N 1
ATOM 2241 C CA . GLU B 1 150 ? 11.945 5.863 9.062 1 98.88 150 GLU B CA 1
ATOM 2242 C C . GLU B 1 150 ? 12.641 7.199 9.312 1 98.88 150 GLU B C 1
ATOM 2244 O O . GLU B 1 150 ? 13.023 7.5 10.445 1 98.88 150 GLU B O 1
ATOM 2249 N N . THR B 1 151 ? 12.859 7.953 8.266 1 98.75 151 THR B N 1
ATOM 2250 C CA . THR B 1 151 ? 13.531 9.242 8.375 1 98.75 151 THR B CA 1
ATOM 2251 C C . THR B 1 151 ? 13.008 10.219 7.328 1 98.75 151 THR B C 1
ATOM 2253 O O . THR B 1 151 ? 12.492 9.805 6.289 1 98.75 151 THR B O 1
ATOM 2256 N N . LYS B 1 152 ? 13.07 11.445 7.57 1 97.81 152 LYS B N 1
ATOM 2257 C CA . LYS B 1 152 ? 12.859 12.516 6.598 1 97.81 152 LYS B CA 1
ATOM 2258 C C . LYS B 1 152 ? 13.773 13.703 6.883 1 97.81 152 LYS B C 1
ATOM 2260 O O . LYS B 1 152 ? 14.07 14 8.047 1 97.81 152 LYS B O 1
ATOM 2265 N N . THR B 1 153 ? 14.242 14.312 5.902 1 97.06 153 THR B N 1
ATOM 2266 C CA . THR B 1 153 ? 15.125 15.461 6.035 1 97.06 153 THR B CA 1
ATOM 2267 C C . THR B 1 153 ? 14.664 16.609 5.133 1 97.06 153 THR B C 1
ATOM 2269 O O . THR B 1 153 ? 13.984 16.375 4.129 1 97.06 153 THR B O 1
ATOM 2272 N N . GLY B 1 154 ? 15.008 17.844 5.602 1 92.94 154 GLY B N 1
ATOM 2273 C CA . GLY B 1 154 ? 14.758 19.031 4.797 1 92.94 154 GLY B CA 1
ATOM 2274 C C . GLY B 1 154 ? 13.5 19.781 5.211 1 92.94 154 GLY B C 1
ATOM 2275 O O . GLY B 1 154 ? 12.805 19.359 6.141 1 92.94 154 GLY B O 1
ATOM 2276 N N . GLY B 1 155 ? 13.266 20.891 4.586 1 89 155 GLY B N 1
ATOM 2277 C CA . GLY B 1 155 ? 12.094 21.719 4.84 1 89 155 GLY B CA 1
ATOM 2278 C C . GLY B 1 155 ? 12.188 22.5 6.133 1 89 155 GLY B C 1
ATOM 2279 O O . GLY B 1 155 ? 13.203 22.453 6.824 1 89 155 GLY B O 1
ATOM 2280 N N . LYS B 1 156 ? 11.117 23.188 6.438 1 85.62 156 LYS B N 1
ATOM 2281 C CA . LYS B 1 156 ? 11.055 24.031 7.625 1 85.62 156 LYS B CA 1
ATOM 2282 C C . LYS B 1 156 ? 11.008 23.188 8.898 1 85.62 156 LYS B C 1
ATOM 2284 O O . LYS B 1 156 ? 11.555 23.594 9.93 1 85.62 156 LYS B O 1
ATOM 2289 N N . SER B 1 157 ? 10.391 22.016 8.727 1 86.06 157 SER B N 1
ATOM 2290 C CA . SER B 1 157 ? 10.188 21.172 9.898 1 86.06 157 SER B CA 1
ATOM 2291 C C . SER B 1 157 ? 11.484 20.469 10.297 1 86.06 157 SER B C 1
ATOM 2293 O O . SER B 1 157 ? 11.578 19.906 11.391 1 86.06 157 SER B O 1
ATOM 2295 N N . GLY B 1 158 ? 12.547 20.547 9.422 1 88.69 158 GLY B N 1
ATOM 2296 C CA . GLY B 1 158 ? 13.828 19.938 9.75 1 88.69 158 GLY B CA 1
ATOM 2297 C C . GLY B 1 158 ? 13.812 18.422 9.625 1 88.69 158 GLY B C 1
ATOM 2298 O O . GLY B 1 158 ? 12.961 17.859 8.945 1 88.69 158 GLY B O 1
ATOM 2299 N N . ASP B 1 159 ? 14.844 17.828 10.289 1 95.31 159 ASP B N 1
ATOM 2300 C CA . ASP B 1 159 ? 15.039 16.391 10.164 1 95.31 159 ASP B CA 1
ATOM 2301 C C . ASP B 1 159 ? 14.203 15.625 11.203 1 95.31 159 ASP B C 1
ATOM 2303 O O . ASP B 1 159 ? 13.969 16.125 12.305 1 95.31 159 ASP B O 1
ATOM 2307 N N . TRP B 1 160 ? 13.711 14.516 10.805 1 96.81 160 TRP B N 1
ATOM 2308 C CA . TRP B 1 160 ? 12.961 13.617 11.672 1 96.81 160 TRP B CA 1
ATOM 2309 C C . TRP B 1 160 ? 13.438 12.172 11.516 1 96.81 160 TRP B C 1
ATOM 2311 O O . TRP B 1 160 ? 13.711 11.727 10.398 1 96.81 160 TRP B O 1
ATOM 2321 N N . SER B 1 161 ? 13.633 11.438 12.617 1 97.94 161 SER B N 1
ATOM 2322 C CA . SER B 1 161 ? 13.93 10.008 12.625 1 97.94 161 SER B CA 1
ATOM 2323 C C . SER B 1 161 ? 13 9.258 13.57 1 97.94 161 SER B C 1
ATOM 2325 O O . SER B 1 161 ? 12.688 9.742 14.664 1 97.94 161 SER B O 1
ATOM 2327 N N . ARG B 1 162 ? 12.633 8.133 13.109 1 97.5 162 ARG B N 1
ATOM 2328 C CA . ARG B 1 162 ? 11.75 7.316 13.945 1 97.5 162 ARG B CA 1
ATOM 2329 C C . ARG B 1 162 ? 12.453 6.887 15.227 1 97.5 162 ARG B C 1
ATOM 2331 O O . ARG B 1 162 ? 13.586 6.402 15.188 1 97.5 162 ARG B O 1
ATOM 2338 N N . PRO B 1 163 ? 11.781 7.066 16.391 1 91.12 163 PRO B N 1
ATOM 2339 C CA . PRO B 1 163 ? 12.414 6.668 17.656 1 91.12 163 PRO B CA 1
ATOM 2340 C C . PRO B 1 163 ? 12.531 5.152 17.797 1 91.12 163 PRO B C 1
ATOM 2342 O O . PRO B 1 163 ? 11.727 4.41 17.234 1 91.12 163 PRO B O 1
#

Radius of gyration: 19.66 Å; Cα contacts (8 Å, |Δi|>4): 801; chains: 2; bounding box: 35×67×45 Å

Sequence (326 aa):
MSDSPRRLTHVDESGAARMVDVSGKDVTARTATASGRVLVSETVVGLLRGEGVPKGDALGVARVAGIMAAKQTPTLIPLCHPLSISGVSVDLEVTDDPEPSVAIRATVKTTDRTGVEMEALTAVSVAALTVVDMVKAVDKAAVVTDIRVETKTGGKSGDWSRPMSDSPRRLTHVDESGAARMVDVSGKDVTARTATASGRVLVSETVVGLLRGEGVPKGDALGVARVAGIMAAKQTPTLIPLCHPLSISGVSVDLEVTDDPEPSVAIRATVKTTDRTGVEMEALTAVSVAALTVVDMVKAVDKAAVVTDIRVETKTGGKSGDWSRP

Solvent-accessible surface area (backbone atoms only — not comparable to full-atom values): 16757 Å² total; per-residue (Å²): 132,87,76,69,75,87,54,53,71,38,36,48,92,82,10,46,64,46,61,69,83,53,84,89,46,67,73,34,64,25,36,10,30,13,31,26,33,29,40,44,49,66,67,54,51,40,38,67,70,26,57,92,29,57,62,38,39,58,65,58,51,15,33,51,25,11,50,56,33,30,77,40,33,41,80,51,28,79,63,48,70,83,73,69,72,74,44,70,47,59,47,76,44,82,40,59,76,92,50,35,28,39,40,33,38,15,39,23,31,30,68,38,54,67,76,37,54,64,26,9,46,37,13,32,51,39,18,42,50,31,48,46,65,46,40,37,85,66,38,68,78,35,30,38,29,61,33,31,60,44,36,35,39,35,65,91,82,38,70,48,66,61,129,132,86,75,69,74,88,54,54,71,38,35,47,93,83,9,46,63,46,59,68,84,52,85,87,45,66,73,34,64,25,36,9,30,13,31,26,34,28,42,42,50,66,68,54,51,40,42,66,68,23,59,89,29,56,63,39,37,58,64,59,52,16,33,51,26,10,49,55,32,29,77,41,33,42,80,50,28,79,64,48,70,83,71,68,73,73,44,70,47,58,46,76,42,82,40,59,75,91,49,36,27,39,40,33,38,15,40,24,31,30,69,37,54,68,78,37,54,63,28,8,45,36,13,31,51,38,18,40,51,31,47,46,65,47,40,37,83,68,37,68,77,36,32,38,29,61,32,29,59,44,35,35,39,37,66,92,84,40,69,48,66,61,130